Protein AF-A0AAW0G839-F1 (afdb_monomer_lite)

pLDDT: mean 70.41, std 19.35, range [29.97, 92.81]

Foldseek 3Di:
DDDDDDDDDDPPDPPPPPPPCPVLVVLLVVVVVLLQDCPRCQQWAKAKEFQPDQDQDDQPDQQQVVLVVRDDPRVSNSVSCVVVLWDKGKWKWFDWPVQWIKTASGADQPFPPPDPPDTVNVVRVVVGVPMAIEHDPPVPPPDLHTYYHYDDPDPPLDDPFSQNPDPDPDPDSSGGRTTIIMMTTAHHRPCGNDRVSPSDRPPDPPDDD

Structure (mmCIF, N/CA/C/O backbone):
data_AF-A0AAW0G839-F1
#
_entry.id   AF-A0AAW0G839-F1
#
loop_
_atom_site.group_PDB
_atom_site.id
_atom_site.type_symbol
_atom_site.label_atom_id
_atom_site.label_alt_id
_atom_site.label_comp_id
_atom_site.label_asym_id
_atom_site.label_entity_id
_atom_site.label_seq_id
_atom_site.pdbx_PDB_ins_code
_atom_site.Cartn_x
_atom_site.Cartn_y
_atom_site.Cartn_z
_atom_site.occupancy
_atom_site.B_iso_or_equiv
_atom_site.auth_seq_id
_atom_site.auth_comp_id
_atom_site.auth_asym_id
_atom_site.auth_atom_id
_atom_site.pdbx_PDB_model_num
ATOM 1 N N . MET A 1 1 ? 50.756 -5.713 18.401 1.00 35.72 1 MET A N 1
ATOM 2 C CA . MET A 1 1 ? 50.141 -5.292 19.678 1.00 35.72 1 MET A CA 1
ATOM 3 C C . MET A 1 1 ? 48.672 -5.658 19.620 1.00 35.72 1 MET A C 1
ATOM 5 O O . MET A 1 1 ? 47.965 -5.136 18.774 1.00 35.72 1 MET A O 1
ATOM 9 N N . THR A 1 2 ? 48.248 -6.609 20.441 1.00 31.50 2 THR A N 1
ATOM 10 C CA . THR A 1 2 ? 46.874 -7.121 20.521 1.00 31.50 2 THR A CA 1
ATOM 11 C C . THR A 1 2 ? 46.224 -6.558 21.780 1.00 31.50 2 THR A C 1
ATOM 13 O O . THR A 1 2 ? 46.711 -6.803 22.883 1.00 31.50 2 THR A O 1
ATOM 16 N N . TYR A 1 3 ? 45.170 -5.759 21.615 1.00 29.97 3 TYR A N 1
ATOM 17 C CA . TYR A 1 3 ? 44.375 -5.225 22.721 1.00 29.97 3 TYR A CA 1
ATOM 18 C C . TYR A 1 3 ? 43.394 -6.302 23.200 1.00 29.97 3 TYR A C 1
ATOM 20 O O . TYR A 1 3 ? 42.527 -6.728 22.441 1.00 29.97 3 TYR A O 1
ATOM 28 N N . ASN A 1 4 ? 43.525 -6.733 24.456 1.00 41.78 4 ASN A N 1
ATOM 29 C CA . ASN A 1 4 ? 42.535 -7.574 25.128 1.00 41.78 4 ASN A CA 1
ATOM 30 C C . ASN A 1 4 ? 41.522 -6.661 25.831 1.00 41.78 4 ASN A C 1
ATOM 32 O O . ASN A 1 4 ? 41.891 -5.909 26.733 1.00 41.78 4 ASN A O 1
ATOM 36 N N . LEU A 1 5 ? 40.258 -6.716 25.406 1.00 51.16 5 LEU A N 1
ATOM 37 C CA . LEU A 1 5 ? 39.155 -6.000 26.045 1.00 51.16 5 LEU A CA 1
ATOM 38 C C . LEU A 1 5 ? 38.754 -6.754 27.327 1.00 51.16 5 LEU A C 1
ATOM 40 O O . LEU A 1 5 ? 38.241 -7.870 27.258 1.00 51.16 5 LEU A O 1
ATOM 44 N N . TYR A 1 6 ? 39.000 -6.169 28.499 1.00 41.19 6 TYR A N 1
ATOM 45 C CA . TYR A 1 6 ? 38.504 -6.699 29.771 1.00 41.19 6 TYR A CA 1
ATOM 46 C C . TYR A 1 6 ? 37.103 -6.138 30.031 1.00 41.19 6 TYR A C 1
ATOM 48 O O . TYR A 1 6 ? 36.943 -4.941 30.249 1.00 41.19 6 TYR A O 1
ATOM 56 N N . TYR A 1 7 ? 36.085 -7.000 30.011 1.00 44.34 7 TYR A N 1
ATOM 57 C CA . TYR A 1 7 ? 34.755 -6.645 30.503 1.00 44.34 7 TYR A CA 1
ATOM 58 C C . TYR A 1 7 ? 34.769 -6.665 32.034 1.00 44.34 7 TYR A C 1
ATOM 60 O O . TYR A 1 7 ? 34.825 -7.730 32.653 1.00 44.34 7 TYR A O 1
ATOM 68 N N . GLU A 1 8 ? 34.703 -5.490 32.656 1.00 43.59 8 GLU A N 1
ATOM 69 C CA . GLU A 1 8 ? 34.350 -5.384 34.068 1.00 43.59 8 GLU A CA 1
ATOM 70 C C . GLU A 1 8 ? 32.913 -5.891 34.266 1.00 43.59 8 GLU A C 1
ATOM 72 O O . GLU A 1 8 ? 31.986 -5.496 33.554 1.00 43.59 8 GLU A O 1
ATOM 77 N N . ARG A 1 9 ? 32.727 -6.797 35.236 1.00 48.59 9 ARG A N 1
ATOM 78 C CA . ARG A 1 9 ? 31.406 -7.269 35.671 1.00 48.59 9 ARG A CA 1
ATOM 79 C C . ARG A 1 9 ? 30.660 -6.113 36.331 1.00 48.59 9 ARG A C 1
ATOM 81 O O . ARG A 1 9 ? 30.719 -5.934 37.545 1.00 48.59 9 ARG A O 1
ATOM 88 N N . THR A 1 10 ? 29.927 -5.356 35.530 1.00 58.34 10 THR A N 1
ATOM 89 C CA . THR A 1 10 ? 28.818 -4.549 36.029 1.00 58.34 10 THR A CA 1
ATOM 90 C C . THR A 1 10 ? 27.786 -5.484 36.677 1.00 58.34 10 THR A C 1
ATOM 92 O O . THR A 1 10 ? 27.575 -6.600 36.186 1.00 58.34 10 THR A O 1
ATOM 95 N N . PRO A 1 11 ? 27.161 -5.092 37.806 1.00 53.28 11 PRO A N 1
ATOM 96 C CA . PRO A 1 11 ? 26.041 -5.850 38.357 1.00 53.28 11 PRO A CA 1
ATOM 97 C C . PRO A 1 11 ? 24.984 -5.999 37.258 1.00 53.28 11 PRO A C 1
ATOM 99 O O . PRO A 1 11 ? 24.854 -5.078 36.446 1.00 53.28 11 PRO A O 1
ATOM 102 N N . PRO A 1 12 ? 24.252 -7.128 37.188 1.00 50.19 12 PRO A N 1
ATOM 103 C CA . PRO A 1 12 ? 23.272 -7.318 36.133 1.00 50.19 12 PRO A CA 1
ATOM 104 C C . PRO A 1 12 ? 22.331 -6.121 36.168 1.00 50.19 12 PRO A C 1
ATOM 106 O O . PRO A 1 12 ? 21.640 -5.898 37.168 1.00 50.19 12 PRO A O 1
ATOM 109 N N . LEU A 1 13 ? 22.351 -5.322 35.096 1.00 49.38 13 LEU A N 1
ATOM 110 C CA . LEU A 1 13 ? 21.310 -4.339 34.854 1.00 49.38 13 LEU A CA 1
ATOM 111 C C . LEU A 1 13 ? 20.003 -5.097 35.063 1.00 49.38 13 LEU A C 1
ATOM 113 O O . LEU A 1 13 ? 19.824 -6.181 34.498 1.00 49.38 13 LEU A O 1
ATOM 117 N N . LYS A 1 14 ? 19.137 -4.589 35.947 1.00 40.62 14 LYS A N 1
ATOM 118 C CA . LYS A 1 14 ? 17.777 -5.107 36.060 1.00 40.62 14 LYS A CA 1
ATOM 119 C C . LYS A 1 14 ? 17.217 -5.041 34.649 1.00 40.62 14 LYS A C 1
ATOM 121 O O . LYS A 1 14 ? 16.942 -3.950 34.162 1.00 40.62 14 LYS A O 1
ATOM 126 N N . TYR A 1 15 ? 17.129 -6.191 33.989 1.00 42.91 15 TYR A N 1
ATOM 127 C CA . TYR A 1 15 ? 16.422 -6.312 32.732 1.00 42.91 15 TYR A CA 1
ATOM 128 C C . TYR A 1 15 ? 14.996 -5.887 33.053 1.00 42.91 15 TYR A C 1
ATOM 130 O O . TYR A 1 15 ? 14.239 -6.641 33.668 1.00 42.91 15 TYR A O 1
ATOM 138 N N . ILE A 1 16 ? 14.657 -4.643 32.714 1.00 43.78 16 ILE A N 1
ATOM 139 C CA . ILE A 1 16 ? 13.269 -4.259 32.543 1.00 43.78 16 ILE A CA 1
ATOM 140 C C . ILE A 1 16 ? 12.804 -5.204 31.446 1.00 43.78 16 ILE A C 1
ATOM 142 O O . ILE A 1 16 ? 13.257 -5.112 30.307 1.00 43.78 16 ILE A O 1
ATOM 146 N N . ARG A 1 17 ? 12.002 -6.200 31.821 1.00 41.28 17 ARG A N 1
ATOM 147 C CA . ARG A 1 17 ? 11.262 -6.979 30.842 1.00 41.28 17 ARG A CA 1
ATOM 148 C C . ARG A 1 17 ? 10.284 -5.989 30.229 1.00 41.28 17 ARG A C 1
ATOM 150 O O . ARG A 1 17 ? 9.228 -5.759 30.808 1.00 41.28 17 ARG A O 1
ATOM 157 N N . THR A 1 18 ? 10.661 -5.347 29.128 1.00 48.22 18 THR A N 1
ATOM 158 C CA . THR A 1 18 ? 9.669 -4.744 28.247 1.00 48.22 18 THR A CA 1
ATOM 159 C C . THR A 1 18 ? 8.757 -5.886 27.842 1.00 48.22 18 THR A C 1
ATOM 161 O O . THR A 1 18 ? 9.209 -6.934 27.371 1.00 48.22 18 THR A O 1
ATOM 164 N N . ASN A 1 19 ? 7.482 -5.755 28.183 1.00 54.06 19 ASN A N 1
ATOM 165 C CA . ASN A 1 19 ? 6.508 -6.754 27.803 1.00 54.06 19 ASN A CA 1
ATOM 166 C C . ASN A 1 19 ? 6.480 -6.735 26.272 1.00 54.06 19 ASN A C 1
ATOM 168 O O . ASN A 1 19 ? 6.256 -5.680 25.691 1.00 54.06 19 ASN A O 1
ATOM 172 N N . VAL A 1 20 ? 6.778 -7.853 25.610 1.00 56.22 20 VAL A N 1
ATOM 173 C CA . VAL A 1 20 ? 6.900 -7.900 24.137 1.00 56.22 20 VAL A CA 1
ATOM 174 C C . VAL A 1 20 ? 5.593 -7.457 23.454 1.00 56.22 20 VAL A C 1
ATOM 176 O O . VAL A 1 20 ? 5.623 -6.984 22.325 1.00 56.22 20 VAL A O 1
ATOM 179 N N . ASN A 1 21 ? 4.471 -7.508 24.181 1.00 65.56 21 ASN A N 1
ATOM 180 C CA . ASN A 1 21 ? 3.161 -7.032 23.735 1.00 65.56 21 ASN A CA 1
ATOM 181 C C . ASN A 1 21 ? 2.978 -5.507 23.829 1.00 65.56 21 ASN A C 1
ATOM 183 O O . ASN A 1 21 ? 2.090 -4.966 23.188 1.00 65.56 21 ASN A O 1
ATOM 187 N N . GLU A 1 22 ? 3.781 -4.788 24.612 1.00 81.50 22 GLU A N 1
ATOM 188 C CA . GLU A 1 22 ? 3.586 -3.350 24.830 1.00 81.50 22 GLU A CA 1
ATOM 189 C C . GLU A 1 22 ? 3.735 -2.516 23.539 1.00 81.50 22 GLU A C 1
ATOM 191 O O . GLU A 1 22 ? 2.855 -1.697 23.279 1.00 81.50 22 GLU A O 1
ATOM 196 N N . PRO A 1 23 ? 4.746 -2.741 22.673 1.00 84.50 23 PRO A N 1
ATOM 197 C CA . PRO A 1 23 ? 4.834 -2.039 21.391 1.00 84.50 23 PRO A CA 1
ATOM 198 C C . PRO A 1 23 ? 3.673 -2.356 20.441 1.00 84.50 23 PRO A C 1
ATOM 200 O O . PRO A 1 23 ? 3.243 -1.479 19.697 1.00 84.50 23 PRO A O 1
ATOM 203 N N . TYR A 1 24 ? 3.170 -3.595 20.471 1.00 89.81 24 TYR A N 1
ATOM 204 C CA . TYR A 1 24 ? 2.016 -4.020 19.676 1.00 89.81 24 TYR A CA 1
ATOM 205 C C . TYR A 1 24 ? 0.753 -3.267 20.100 1.00 89.81 24 TYR A C 1
ATOM 207 O O . TYR A 1 24 ? 0.134 -2.602 19.275 1.00 89.81 24 TYR A O 1
ATOM 215 N N . GLU A 1 25 ? 0.417 -3.306 21.392 1.00 90.00 25 GLU A N 1
ATOM 216 C CA . GLU A 1 25 ? -0.788 -2.657 21.920 1.00 90.00 25 GLU A CA 1
ATOM 217 C C . GLU A 1 25 ? -0.740 -1.139 21.722 1.00 90.00 25 GLU A C 1
ATOM 219 O O . GLU A 1 25 ? -1.744 -0.520 21.379 1.00 90.00 25 GLU A O 1
ATOM 224 N N . GLN A 1 26 ? 0.440 -0.527 21.882 1.00 89.06 26 GLN A N 1
ATOM 225 C CA . GLN A 1 26 ? 0.623 0.901 21.628 1.00 89.06 26 GLN A CA 1
ATOM 226 C C . GLN A 1 26 ? 0.414 1.254 20.153 1.00 89.06 26 GLN A C 1
ATOM 228 O O . GLN A 1 26 ? -0.305 2.206 19.858 1.00 89.06 26 GLN A O 1
ATOM 233 N N . LEU A 1 27 ? 1.014 0.500 19.224 1.00 89.62 27 LEU A N 1
ATOM 234 C CA . LEU A 1 27 ? 0.848 0.755 17.793 1.00 89.62 27 LEU A CA 1
ATOM 235 C C . LEU A 1 27 ? -0.604 0.546 17.357 1.00 89.62 27 LEU A C 1
ATOM 237 O O . LEU A 1 27 ? -1.142 1.373 16.622 1.00 89.62 27 LEU A O 1
ATOM 241 N N . LYS A 1 28 ? -1.245 -0.518 17.849 1.00 92.19 28 LYS A N 1
ATOM 242 C CA . LYS A 1 28 ? -2.654 -0.808 17.587 1.00 92.19 28 LYS A CA 1
ATOM 243 C C . LYS A 1 28 ? -3.559 0.313 18.076 1.00 92.19 28 LYS A C 1
ATOM 245 O O . LYS A 1 28 ? -4.329 0.838 17.281 1.00 92.19 28 LYS A O 1
ATOM 250 N N . ALA A 1 29 ? -3.405 0.741 19.328 1.00 90.75 29 ALA A N 1
ATOM 251 C CA . ALA A 1 29 ? -4.200 1.830 19.889 1.00 90.75 29 ALA A CA 1
ATOM 252 C C . ALA A 1 29 ? -4.032 3.139 19.099 1.00 90.75 29 ALA A C 1
ATOM 254 O O . ALA A 1 29 ? -5.014 3.823 18.821 1.00 90.75 29 ALA A O 1
ATOM 255 N N . VAL A 1 30 ? -2.801 3.469 18.689 1.00 90.88 30 VAL A N 1
ATOM 256 C CA . VAL A 1 30 ? -2.529 4.664 17.875 1.00 90.88 30 VAL A CA 1
ATOM 257 C C . VAL A 1 30 ? -3.179 4.560 16.495 1.00 90.88 30 VAL A C 1
ATOM 259 O O . VAL A 1 30 ? -3.760 5.538 16.028 1.00 90.88 30 VAL A O 1
ATOM 262 N N . LEU A 1 31 ? -3.105 3.400 15.835 1.00 89.75 31 LEU A N 1
ATOM 263 C CA . LEU A 1 31 ? -3.748 3.197 14.535 1.00 89.75 31 LEU A CA 1
ATOM 264 C C . LEU A 1 31 ? -5.276 3.237 14.646 1.00 89.75 31 LEU A C 1
ATOM 266 O O . LEU A 1 31 ? -5.914 3.894 13.830 1.00 89.75 31 LEU A O 1
ATOM 270 N N . GLU A 1 32 ? -5.867 2.624 15.671 1.00 91.56 32 GLU A N 1
ATOM 271 C CA . GLU A 1 32 ? -7.310 2.696 15.937 1.00 91.56 32 GLU A CA 1
ATOM 272 C C . GLU A 1 32 ? -7.776 4.142 16.166 1.00 91.56 32 GLU A C 1
ATOM 274 O O . GLU A 1 32 ? -8.739 4.591 15.538 1.00 91.56 32 GLU A O 1
ATOM 279 N N . GLU A 1 33 ? -7.068 4.904 17.007 1.00 90.81 33 GLU A N 1
ATOM 280 C CA . GLU A 1 33 ? -7.362 6.320 17.255 1.00 90.81 33 GLU A CA 1
ATOM 281 C C . GLU A 1 33 ? -7.244 7.145 15.967 1.00 90.81 33 GLU A C 1
ATOM 283 O O . GLU A 1 33 ? -8.123 7.951 15.645 1.00 90.81 33 GLU A O 1
ATOM 288 N N . MET A 1 34 ? -6.187 6.902 15.191 1.00 88.69 34 MET A N 1
ATOM 289 C CA . MET A 1 34 ? -5.943 7.571 13.920 1.00 88.69 34 MET A CA 1
ATOM 290 C C . MET A 1 34 ? -7.069 7.301 12.909 1.00 88.69 34 MET A C 1
ATOM 292 O O . MET A 1 34 ? -7.555 8.230 12.264 1.00 88.69 34 MET A O 1
ATOM 296 N N . LEU A 1 35 ? -7.513 6.050 12.778 1.00 87.69 35 LEU A N 1
ATOM 297 C CA . LEU A 1 35 ? -8.572 5.653 11.843 1.00 87.69 35 LEU A CA 1
ATOM 298 C C . LEU A 1 35 ? -9.939 6.212 12.248 1.00 87.69 35 LEU A C 1
ATOM 300 O O . LEU A 1 35 ? -10.729 6.595 11.378 1.00 87.69 35 LEU A O 1
ATOM 304 N N . ALA A 1 36 ? -10.207 6.304 13.553 1.00 88.56 36 ALA A N 1
ATOM 305 C CA . ALA A 1 36 ? -11.431 6.890 14.089 1.00 88.56 36 ALA A CA 1
ATOM 306 C C . ALA A 1 36 ? -11.488 8.419 13.915 1.00 88.56 36 ALA A C 1
ATOM 308 O O . ALA A 1 36 ? -12.581 8.998 13.879 1.00 88.56 36 ALA A O 1
ATOM 309 N N . HIS A 1 37 ? -10.336 9.084 13.785 1.00 88.88 37 HIS A N 1
ATOM 310 C CA . HIS A 1 37 ? -10.260 10.538 13.722 1.00 88.88 37 HIS A CA 1
ATOM 311 C C . HIS A 1 37 ? -10.826 11.091 12.391 1.00 88.88 37 HIS A C 1
ATOM 313 O O . HIS A 1 37 ? -10.291 10.800 11.318 1.00 88.88 37 HIS A O 1
ATOM 319 N N . PRO A 1 38 ? -11.857 11.961 12.419 1.00 87.44 38 PRO A N 1
ATOM 320 C CA . PRO A 1 38 ? -12.578 12.395 11.214 1.00 87.44 38 PRO A CA 1
ATOM 321 C C . PRO A 1 38 ? -11.762 13.287 10.274 1.00 87.44 38 PRO A C 1
ATOM 323 O O . PRO A 1 38 ? -12.086 13.412 9.101 1.00 87.44 38 PRO A O 1
ATOM 326 N N . GLN A 1 39 ? -10.696 13.920 10.769 1.00 86.06 39 GLN A N 1
ATOM 327 C CA . GLN A 1 39 ? -9.832 14.780 9.946 1.00 86.06 39 GLN A CA 1
ATOM 328 C C . GLN A 1 39 ? -8.686 14.022 9.263 1.00 86.06 39 GLN A C 1
ATOM 330 O O . GLN A 1 39 ? -7.957 14.608 8.461 1.00 86.06 39 GLN A O 1
ATOM 335 N N . ILE A 1 40 ? -8.478 12.748 9.603 1.00 82.75 40 ILE A N 1
ATOM 336 C CA . ILE A 1 40 ? -7.408 11.946 9.013 1.00 82.75 40 ILE A CA 1
ATOM 337 C C . ILE A 1 40 ? -7.990 11.218 7.812 1.00 82.75 40 ILE A C 1
ATOM 339 O O . ILE A 1 40 ? -8.883 10.398 7.981 1.00 82.75 40 ILE A O 1
ATOM 343 N N . LEU A 1 41 ? -7.495 11.540 6.612 1.00 84.19 41 LEU A N 1
ATOM 344 C CA . LEU A 1 41 ? -7.974 10.966 5.347 1.00 84.19 41 LEU A CA 1
ATOM 345 C C . LEU A 1 41 ? -9.516 10.926 5.283 1.00 84.19 41 LEU A C 1
ATOM 347 O O . LEU A 1 41 ? -10.084 9.838 5.231 1.00 84.19 41 LEU A O 1
ATOM 351 N N . PRO A 1 42 ? -10.216 12.074 5.382 1.00 85.88 42 PRO A N 1
ATOM 352 C CA . PRO A 1 42 ? -11.683 12.096 5.441 1.00 85.88 42 PRO A CA 1
ATOM 353 C C . PRO A 1 42 ? -12.324 11.364 4.254 1.00 85.88 42 PRO A C 1
ATOM 355 O O . PRO A 1 42 ? -13.264 10.599 4.448 1.00 85.88 42 PRO A O 1
ATOM 358 N N . ASP A 1 43 ? -11.733 11.515 3.069 1.00 86.75 43 ASP A N 1
ATOM 359 C CA . ASP A 1 43 ? -12.174 10.893 1.816 1.00 86.75 43 ASP A CA 1
ATOM 360 C C . ASP A 1 43 ? -11.434 9.575 1.508 1.00 86.75 43 ASP A C 1
ATOM 362 O O . ASP A 1 43 ? -11.555 9.020 0.421 1.00 86.75 43 ASP A O 1
ATOM 366 N N . GLY A 1 44 ? -10.651 9.070 2.466 1.00 87.12 44 GLY A N 1
ATOM 367 C CA . GLY A 1 44 ? -9.740 7.947 2.272 1.00 87.12 44 GLY A CA 1
ATOM 368 C C . GLY A 1 44 ? -8.405 8.363 1.649 1.00 87.12 44 GLY A C 1
ATOM 369 O O . GLY A 1 44 ? -8.086 9.551 1.537 1.00 87.12 44 GLY A O 1
ATOM 370 N N . GLY A 1 45 ? -7.572 7.380 1.324 1.00 88.69 45 GLY A N 1
ATOM 371 C CA . GLY A 1 45 ? -6.293 7.565 0.646 1.00 88.69 45 GLY A CA 1
ATOM 372 C C . GLY A 1 45 ? -5.213 6.609 1.140 1.00 88.69 45 GLY A C 1
ATOM 373 O O . GLY A 1 45 ? -5.496 5.544 1.686 1.00 88.69 45 GLY A O 1
ATOM 374 N N . TYR A 1 46 ? -3.961 7.026 0.956 1.00 89.62 46 TYR A N 1
ATOM 375 C CA . TYR A 1 46 ? -2.791 6.183 1.178 1.00 89.62 46 TYR A CA 1
ATOM 376 C C . TYR A 1 46 ? -1.908 6.732 2.302 1.00 89.62 46 TYR A C 1
ATOM 378 O O . TYR A 1 46 ? -1.543 7.917 2.311 1.00 89.62 46 TYR A O 1
ATOM 386 N N . LEU A 1 47 ? -1.521 5.865 3.240 1.00 88.94 47 LEU A N 1
ATOM 387 C CA . LEU A 1 47 ? -0.451 6.137 4.202 1.00 88.94 47 LEU A CA 1
ATOM 388 C C . LEU A 1 47 ? 0.804 5.367 3.816 1.00 88.94 47 LEU A C 1
ATOM 390 O O . LEU A 1 47 ? 0.768 4.152 3.644 1.00 88.94 47 LEU A O 1
ATOM 394 N N . GLY A 1 48 ? 1.919 6.083 3.730 1.00 88.25 48 GLY A N 1
ATOM 395 C CA . GLY A 1 48 ? 3.209 5.507 3.376 1.00 88.25 48 GLY A CA 1
ATOM 396 C C . GLY A 1 48 ? 4.131 5.347 4.582 1.00 88.25 48 GLY A C 1
ATOM 397 O O . GLY A 1 48 ? 4.288 6.266 5.398 1.00 88.25 48 GLY A O 1
ATOM 398 N N . PHE A 1 49 ? 4.804 4.201 4.653 1.00 87.38 49 PHE A N 1
ATOM 399 C CA . PHE A 1 49 ? 5.846 3.896 5.627 1.00 87.38 49 PHE A CA 1
ATOM 400 C C . PHE A 1 49 ? 7.085 3.375 4.899 1.00 87.38 49 PHE A C 1
ATOM 402 O O . PHE A 1 49 ? 7.059 2.312 4.287 1.00 87.38 49 PHE A O 1
ATOM 409 N N . GLY A 1 50 ? 8.192 4.116 4.965 1.00 84.00 50 GLY A N 1
ATOM 410 C CA . GLY A 1 50 ? 9.480 3.584 4.519 1.00 84.00 50 GLY A CA 1
ATOM 411 C C . GLY A 1 50 ? 9.929 2.451 5.443 1.00 84.00 50 GLY A C 1
ATOM 412 O O . GLY A 1 50 ? 9.801 2.577 6.665 1.00 84.00 50 GLY A O 1
ATOM 413 N N . LEU A 1 51 ? 10.458 1.368 4.871 1.00 82.75 51 LEU A N 1
ATOM 414 C CA . LEU A 1 51 ? 10.974 0.251 5.661 1.00 82.75 51 LEU A CA 1
ATOM 415 C C . LEU A 1 51 ? 12.170 0.698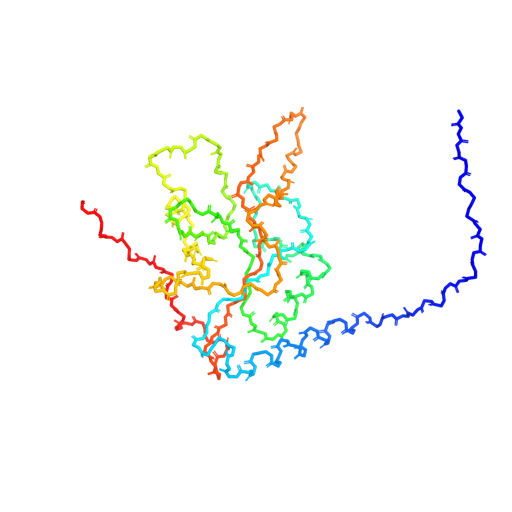 6.514 1.00 82.75 51 LEU A C 1
ATOM 417 O O . LEU A 1 51 ? 13.089 1.363 6.033 1.00 82.75 51 LEU A O 1
ATOM 421 N N . GLN A 1 52 ? 12.168 0.337 7.798 1.00 78.44 52 GLN A N 1
ATOM 422 C CA . GLN A 1 52 ? 13.226 0.720 8.743 1.00 78.44 52 GLN A CA 1
ATOM 423 C C . GLN A 1 52 ? 14.401 -0.259 8.757 1.00 78.44 52 GLN A C 1
ATOM 425 O O . GLN A 1 52 ? 15.448 0.020 9.353 1.00 78.44 52 GLN A O 1
ATOM 430 N N . ARG A 1 53 ? 14.233 -1.429 8.143 1.00 72.44 53 ARG A N 1
ATOM 431 C CA . ARG A 1 53 ? 15.281 -2.434 7.973 1.00 72.44 53 ARG A CA 1
ATOM 432 C C . ARG A 1 53 ? 15.696 -2.528 6.511 1.00 72.44 53 ARG A C 1
ATOM 434 O O . ARG A 1 53 ? 14.922 -2.251 5.605 1.00 72.44 53 ARG A O 1
ATOM 441 N N . GLN A 1 54 ? 16.940 -2.949 6.306 1.00 71.56 54 GLN A N 1
ATOM 442 C CA . GLN A 1 54 ? 17.423 -3.342 4.990 1.00 71.56 54 GLN A CA 1
ATOM 443 C C . GLN A 1 54 ? 17.050 -4.800 4.746 1.00 71.56 54 GLN A C 1
ATOM 445 O O . GLN A 1 54 ? 17.302 -5.661 5.597 1.00 71.56 54 GLN A O 1
ATOM 450 N N . TYR A 1 55 ? 16.473 -5.053 3.581 1.00 75.94 55 TYR A N 1
ATOM 451 C CA . TYR A 1 55 ? 16.145 -6.383 3.103 1.00 75.94 55 TYR A CA 1
ATOM 452 C C . TYR A 1 55 ? 17.042 -6.691 1.908 1.00 75.94 55 TYR A C 1
ATOM 454 O O . TYR A 1 55 ? 17.375 -5.802 1.128 1.00 75.94 55 TYR A O 1
ATOM 462 N N . GLY A 1 56 ? 17.507 -7.937 1.817 1.00 69.25 56 GLY A N 1
ATOM 463 C CA . GLY A 1 56 ? 18.237 -8.388 0.640 1.00 69.25 56 GLY A CA 1
ATOM 464 C C . GLY A 1 56 ? 17.229 -8.583 -0.478 1.00 69.25 56 GLY A C 1
ATOM 465 O O . GLY A 1 56 ? 16.423 -9.504 -0.389 1.00 69.25 56 GLY A O 1
ATOM 466 N N . LEU A 1 57 ? 17.250 -7.693 -1.462 1.00 73.44 57 LEU A N 1
ATOM 467 C CA . LEU A 1 57 ? 16.409 -7.782 -2.650 1.00 73.44 57 LEU A CA 1
ATOM 468 C C . LEU A 1 57 ? 17.263 -8.188 -3.853 1.00 73.44 57 LEU A C 1
ATOM 470 O O . LEU A 1 57 ? 18.490 -8.152 -3.783 1.00 73.44 57 LEU A O 1
ATOM 474 N N . SER A 1 58 ? 16.596 -8.569 -4.931 1.00 70.12 58 SER A N 1
ATOM 475 C CA . SER A 1 58 ? 17.095 -8.831 -6.283 1.00 70.12 58 SER A CA 1
ATOM 476 C C . SER A 1 58 ? 15.958 -8.550 -7.267 1.00 70.12 58 SER A C 1
ATOM 478 O O . SER A 1 58 ? 14.816 -8.440 -6.830 1.00 70.12 58 SER A O 1
ATOM 480 N N . GLU A 1 59 ? 16.228 -8.485 -8.570 1.00 67.00 59 GLU A N 1
ATOM 481 C CA . GLU A 1 59 ? 15.173 -8.344 -9.599 1.00 67.00 59 GLU A CA 1
ATOM 482 C C . GLU A 1 59 ? 14.116 -9.444 -9.484 1.00 67.00 59 GLU A C 1
ATOM 484 O O . GLU A 1 59 ? 12.922 -9.176 -9.485 1.00 67.00 59 GLU A O 1
ATOM 489 N N . ASP A 1 60 ? 14.564 -10.679 -9.247 1.00 71.38 60 ASP A N 1
ATOM 490 C CA . ASP A 1 60 ? 13.681 -11.832 -9.049 1.00 71.38 60 ASP A CA 1
ATOM 491 C C . ASP A 1 60 ? 12.935 -11.825 -7.700 1.00 71.38 60 ASP A C 1
ATOM 493 O O . ASP A 1 60 ? 12.208 -12.772 -7.383 1.00 71.38 60 ASP A O 1
ATOM 497 N N . THR A 1 61 ? 13.152 -10.819 -6.845 1.00 74.06 61 THR A N 1
ATOM 498 C CA . THR A 1 61 ? 12.471 -10.762 -5.551 1.00 74.06 61 THR A CA 1
ATOM 499 C C . THR A 1 61 ? 11.027 -10.333 -5.745 1.00 74.06 61 THR A C 1
ATOM 501 O O . THR A 1 61 ? 10.716 -9.168 -5.971 1.00 74.06 61 THR A O 1
ATOM 504 N N . ASP A 1 62 ? 10.132 -11.289 -5.543 1.00 80.06 62 ASP A N 1
ATOM 505 C CA . ASP A 1 62 ? 8.708 -11.032 -5.416 1.00 80.06 62 ASP A CA 1
ATOM 506 C C . ASP A 1 62 ? 8.422 -10.266 -4.109 1.00 80.06 62 ASP A C 1
ATOM 508 O O . ASP A 1 62 ? 8.567 -10.808 -3.004 1.00 80.06 62 ASP A O 1
ATOM 512 N N . LEU A 1 63 ? 8.004 -9.000 -4.219 1.00 81.75 63 LEU A N 1
ATOM 513 C CA . LEU A 1 63 ? 7.682 -8.149 -3.067 1.00 81.75 63 LEU A CA 1
ATOM 514 C C . LEU A 1 63 ? 6.540 -8.714 -2.215 1.00 81.75 63 LEU A C 1
ATOM 516 O O . LEU A 1 63 ? 6.515 -8.477 -1.004 1.00 81.75 63 LEU A O 1
ATOM 520 N N . SER A 1 64 ? 5.642 -9.518 -2.788 1.00 77.25 64 SER A N 1
ATOM 521 C CA . SER A 1 64 ? 4.592 -10.188 -2.018 1.00 77.25 64 SER A CA 1
ATOM 522 C C . SER A 1 64 ? 5.178 -11.202 -1.024 1.00 77.25 64 SER A C 1
ATOM 524 O O . SER A 1 64 ? 4.690 -11.347 0.099 1.00 77.25 64 SER A O 1
ATOM 526 N N . THR A 1 65 ? 6.302 -11.838 -1.370 1.00 78.38 65 THR A N 1
ATOM 527 C CA . THR A 1 65 ? 7.021 -12.757 -0.474 1.00 78.38 65 THR A CA 1
ATOM 528 C C . THR A 1 65 ? 7.836 -12.022 0.587 1.00 78.38 65 THR A C 1
ATOM 530 O O . THR A 1 65 ? 8.092 -12.572 1.664 1.00 78.38 65 THR A O 1
ATOM 533 N N . LEU A 1 66 ? 8.204 -10.756 0.343 1.00 80.81 66 LEU A N 1
ATOM 534 C CA . LEU A 1 66 ? 8.923 -9.934 1.317 1.00 80.81 66 LEU A CA 1
ATOM 535 C C . LEU A 1 66 ? 8.097 -9.709 2.586 1.00 80.81 66 LEU A C 1
ATOM 537 O O . LEU A 1 66 ? 8.670 -9.649 3.674 1.00 80.81 66 LEU A O 1
ATOM 541 N N . VAL A 1 67 ? 6.766 -9.683 2.468 1.00 81.50 67 VAL A N 1
ATOM 542 C CA . VAL A 1 67 ? 5.824 -9.618 3.597 1.00 81.50 67 VAL A CA 1
ATOM 543 C C . VAL A 1 67 ? 6.146 -10.676 4.657 1.00 81.50 67 VAL A C 1
ATOM 545 O O . VAL A 1 67 ? 6.185 -10.374 5.849 1.00 81.50 67 VAL A O 1
ATOM 548 N N . GLN A 1 68 ? 6.461 -11.904 4.234 1.00 80.50 68 GLN A N 1
ATOM 549 C CA . GLN A 1 68 ? 6.775 -13.022 5.135 1.00 80.50 68 GLN A CA 1
ATOM 550 C C . GLN A 1 68 ? 8.147 -12.881 5.813 1.00 80.50 68 GLN A C 1
ATOM 552 O O . GLN A 1 68 ? 8.437 -13.562 6.795 1.00 80.50 68 GLN A O 1
ATOM 557 N N . ASN A 1 69 ? 8.995 -11.997 5.288 1.00 84.44 69 ASN A N 1
ATOM 558 C CA . ASN A 1 69 ? 10.373 -11.794 5.714 1.00 84.44 69 ASN A CA 1
ATOM 559 C C . ASN A 1 69 ? 10.598 -10.462 6.439 1.00 84.44 69 ASN A C 1
ATOM 561 O O . ASN A 1 69 ? 11.737 -10.192 6.841 1.00 84.44 69 ASN A O 1
ATOM 565 N N . LEU A 1 70 ? 9.551 -9.646 6.625 1.00 86.50 70 LEU A N 1
ATOM 566 C CA . LEU A 1 70 ? 9.623 -8.403 7.390 1.00 86.50 70 LEU A CA 1
ATOM 567 C C . LEU A 1 70 ? 10.117 -8.678 8.815 1.00 86.50 70 LEU A C 1
ATOM 569 O O . LEU A 1 70 ? 9.852 -9.725 9.411 1.00 86.50 70 LEU A O 1
ATOM 573 N N . LYS A 1 71 ? 10.865 -7.731 9.389 1.00 83.75 71 LYS A N 1
ATOM 574 C CA . LYS A 1 71 ? 11.467 -7.878 10.723 1.00 83.75 71 LYS A CA 1
ATOM 575 C C . LYS A 1 71 ? 11.266 -6.635 11.576 1.00 83.75 71 LYS A C 1
ATOM 577 O O . LYS A 1 71 ? 11.297 -5.507 11.097 1.00 83.75 71 LYS A O 1
ATOM 582 N N . GLY A 1 72 ? 11.174 -6.843 12.888 1.00 86.38 72 GLY A N 1
ATOM 583 C CA . GLY A 1 72 ? 11.128 -5.752 13.861 1.00 86.38 72 GLY A CA 1
ATOM 584 C C . GLY A 1 72 ? 9.877 -4.885 13.707 1.00 86.38 72 GLY A C 1
ATOM 585 O O . GLY A 1 72 ? 8.770 -5.411 13.714 1.00 86.38 72 GLY A O 1
ATOM 586 N N . SER A 1 73 ? 10.061 -3.568 13.596 1.00 84.38 73 SER A N 1
ATOM 587 C CA . SER A 1 73 ? 8.975 -2.587 13.469 1.00 84.38 73 SER A CA 1
ATOM 588 C C . SER A 1 73 ? 8.176 -2.736 12.177 1.00 84.38 73 SER A C 1
ATOM 590 O O . SER A 1 73 ? 6.964 -2.557 12.214 1.00 84.38 73 SER A O 1
ATOM 592 N N . ASP A 1 74 ? 8.820 -3.119 11.072 1.00 87.06 74 ASP A N 1
ATOM 593 C CA . ASP A 1 74 ? 8.134 -3.325 9.790 1.00 87.06 74 ASP A CA 1
ATOM 594 C C . ASP A 1 74 ? 7.155 -4.511 9.880 1.00 87.06 74 ASP A C 1
ATOM 596 O O . ASP A 1 74 ? 6.000 -4.406 9.477 1.00 87.06 74 ASP A O 1
ATOM 600 N N . ALA A 1 75 ? 7.595 -5.620 10.493 1.00 90.00 75 ALA A N 1
ATOM 601 C CA . ALA A 1 75 ? 6.739 -6.782 10.749 1.00 90.00 75 ALA A CA 1
ATOM 602 C C . ALA A 1 75 ? 5.608 -6.449 11.722 1.00 90.00 75 ALA A C 1
ATOM 604 O O . ALA A 1 75 ? 4.470 -6.848 11.506 1.00 90.00 75 ALA A O 1
ATOM 605 N N . LEU A 1 76 ? 5.920 -5.697 12.782 1.00 90.81 76 LEU A N 1
ATOM 606 C CA . LEU A 1 76 ? 4.932 -5.285 13.771 1.00 90.81 76 LEU A CA 1
ATOM 607 C C . LEU A 1 76 ? 3.823 -4.435 13.139 1.00 90.81 76 LEU A C 1
ATOM 609 O O . LEU A 1 76 ? 2.653 -4.652 13.439 1.00 90.81 76 LEU A O 1
ATOM 613 N N . LEU A 1 77 ? 4.184 -3.499 12.255 1.00 90.12 77 LEU A N 1
ATOM 614 C CA . LEU A 1 77 ? 3.220 -2.687 11.519 1.00 90.12 77 LEU A CA 1
ATOM 615 C C . LEU A 1 77 ? 2.322 -3.555 10.637 1.00 90.12 77 LEU A C 1
ATOM 617 O O . LEU A 1 77 ? 1.105 -3.406 10.703 1.00 90.12 77 LEU A O 1
ATOM 621 N N . MET A 1 78 ? 2.908 -4.486 9.879 1.00 90.38 78 MET A N 1
ATOM 622 C CA . MET A 1 78 ? 2.156 -5.432 9.052 1.00 90.38 78 MET A CA 1
ATOM 623 C C . MET A 1 78 ? 1.161 -6.247 9.891 1.00 90.38 78 MET A C 1
ATOM 625 O O . MET A 1 78 ? -0.017 -6.299 9.557 1.00 90.38 78 MET A O 1
ATOM 629 N N . THR A 1 79 ? 1.610 -6.829 11.010 1.00 91.94 79 THR A N 1
ATOM 630 C CA . THR A 1 79 ? 0.757 -7.629 11.904 1.00 91.94 79 THR A CA 1
ATOM 631 C C . THR A 1 79 ? -0.403 -6.817 12.472 1.00 91.94 79 THR A C 1
ATOM 633 O O . THR A 1 79 ? -1.532 -7.287 12.477 1.00 91.94 79 THR A O 1
ATOM 636 N N . VAL A 1 80 ? -0.155 -5.586 12.928 1.00 92.81 80 VAL A N 1
ATOM 637 C CA . VAL A 1 80 ? -1.231 -4.743 13.468 1.00 92.81 80 VAL A CA 1
ATOM 638 C C . VAL A 1 80 ? -2.238 -4.355 12.381 1.00 92.81 80 VAL A C 1
ATOM 640 O O . VAL A 1 80 ? -3.433 -4.318 12.659 1.00 92.81 80 VAL A O 1
ATOM 643 N N . CYS A 1 81 ? -1.788 -4.077 11.154 1.00 92.00 81 CYS A N 1
ATOM 644 C CA . CYS A 1 81 ? -2.699 -3.773 10.046 1.00 92.00 81 CYS A CA 1
ATOM 645 C C . CYS A 1 81 ? -3.580 -4.978 9.690 1.00 92.00 81 CYS A C 1
ATOM 647 O O . CYS A 1 81 ? -4.787 -4.808 9.525 1.00 92.00 81 CYS A O 1
ATOM 649 N N . ASP A 1 82 ? -2.997 -6.181 9.656 1.00 91.94 82 ASP A N 1
ATOM 650 C CA . ASP A 1 82 ? -3.717 -7.443 9.438 1.00 91.94 82 ASP A CA 1
ATOM 651 C C . ASP A 1 82 ? -4.779 -7.681 10.528 1.00 91.94 82 ASP A C 1
ATOM 653 O O . ASP A 1 82 ? -5.954 -7.905 10.231 1.00 91.94 82 ASP A O 1
ATOM 657 N N . ASP A 1 83 ? -4.416 -7.485 11.801 1.00 92.75 83 ASP A N 1
ATOM 658 C CA . ASP A 1 83 ? -5.335 -7.619 12.941 1.00 92.75 83 ASP A CA 1
ATOM 659 C C . ASP A 1 83 ? -6.491 -6.605 12.929 1.00 92.75 83 ASP A C 1
ATOM 661 O O . ASP A 1 83 ? -7.554 -6.862 13.500 1.00 92.75 83 ASP A O 1
ATOM 665 N N . LEU A 1 84 ? -6.290 -5.441 12.308 1.00 90.94 84 LEU A N 1
ATOM 666 C CA . LEU A 1 84 ? -7.322 -4.419 12.111 1.00 90.94 84 LEU A CA 1
ATOM 667 C C . LEU A 1 84 ? -8.091 -4.603 10.790 1.00 90.94 84 LEU A C 1
ATOM 669 O O . LEU A 1 84 ? -9.007 -3.827 10.500 1.00 90.94 84 LEU A O 1
ATOM 673 N N . SER A 1 85 ? -7.742 -5.629 10.005 1.00 90.31 85 SER A N 1
ATOM 674 C CA . SER A 1 85 ? -8.286 -5.897 8.670 1.00 90.31 85 SER A CA 1
ATOM 675 C C . SER A 1 85 ? -8.191 -4.674 7.753 1.00 90.31 85 SER A C 1
ATOM 677 O O . SER A 1 85 ? -9.148 -4.319 7.066 1.00 90.31 85 SER A O 1
ATOM 679 N N . ILE A 1 86 ? -7.046 -3.991 7.799 1.00 90.25 86 ILE A N 1
ATOM 680 C CA . ILE A 1 86 ? -6.727 -2.852 6.937 1.00 90.25 86 ILE A CA 1
ATOM 681 C C . ILE A 1 86 ? -5.854 -3.354 5.796 1.00 90.25 86 ILE A C 1
ATOM 683 O O . ILE A 1 86 ? -4.893 -4.089 6.023 1.00 90.25 86 ILE A O 1
ATOM 687 N N . ASP A 1 87 ? -6.165 -2.914 4.582 1.00 90.88 87 ASP A N 1
ATOM 688 C CA . ASP A 1 87 ? -5.374 -3.250 3.409 1.00 90.88 87 ASP A CA 1
ATOM 689 C C . ASP A 1 87 ? -3.974 -2.627 3.498 1.00 90.88 87 ASP A C 1
ATOM 691 O O . ASP A 1 87 ? -3.807 -1.415 3.679 1.00 90.88 87 ASP A O 1
ATOM 695 N N . VAL A 1 88 ? -2.955 -3.475 3.392 1.00 90.62 88 VAL A N 1
ATOM 696 C CA . VAL A 1 88 ? -1.552 -3.074 3.399 1.00 90.62 88 VAL A CA 1
ATOM 697 C C . VAL A 1 88 ? -0.793 -3.866 2.344 1.00 90.62 88 VAL A C 1
ATOM 699 O O . VAL A 1 88 ? -0.916 -5.085 2.241 1.00 90.62 88 VAL A O 1
ATOM 702 N N . SER A 1 89 ? 0.027 -3.168 1.564 1.00 90.50 89 SER A N 1
ATOM 703 C CA . SER A 1 89 ? 0.867 -3.777 0.536 1.00 90.50 89 SER A CA 1
ATOM 704 C C . SER A 1 89 ? 2.307 -3.293 0.630 1.00 90.50 89 SER A C 1
ATOM 706 O O . SER A 1 89 ? 2.586 -2.159 1.027 1.00 90.50 89 SER A O 1
ATOM 708 N N . VAL A 1 90 ? 3.237 -4.172 0.266 1.00 89.88 90 VAL A N 1
ATOM 709 C CA . VAL A 1 90 ? 4.644 -3.820 0.065 1.00 89.88 90 VAL A CA 1
ATOM 710 C C . VAL A 1 90 ? 4.802 -3.363 -1.380 1.00 89.88 90 VAL A C 1
ATOM 712 O O . VAL A 1 90 ? 4.386 -4.071 -2.293 1.00 89.88 90 VAL A O 1
ATOM 715 N N . ARG A 1 91 ? 5.381 -2.181 -1.589 1.00 89.69 91 ARG A N 1
ATOM 716 C CA . ARG A 1 91 ? 5.544 -1.557 -2.909 1.00 89.69 91 ARG A CA 1
ATOM 717 C C . ARG A 1 91 ? 6.951 -1.009 -3.087 1.00 89.69 91 ARG A C 1
ATOM 719 O O . ARG A 1 91 ? 7.577 -0.587 -2.111 1.00 89.69 91 ARG A O 1
ATOM 726 N N . MET A 1 92 ? 7.414 -0.947 -4.328 1.00 87.12 92 MET A N 1
ATOM 727 C CA . MET A 1 92 ? 8.628 -0.231 -4.711 1.00 87.12 92 MET A CA 1
ATOM 728 C C . MET A 1 92 ? 8.258 1.164 -5.217 1.00 87.12 92 MET A C 1
ATOM 730 O O . MET A 1 92 ? 7.478 1.300 -6.152 1.00 87.12 92 MET A O 1
ATOM 734 N N . LEU A 1 93 ? 8.788 2.203 -4.576 1.00 85.25 93 LEU A N 1
ATOM 735 C CA . LEU A 1 93 ? 8.612 3.592 -4.986 1.00 85.25 93 LEU A CA 1
ATOM 736 C C . LEU A 1 93 ? 9.759 4.011 -5.910 1.00 85.25 93 LEU A C 1
ATOM 738 O O . LEU A 1 93 ? 10.919 4.009 -5.488 1.00 85.25 93 LEU A O 1
ATOM 742 N N . TYR A 1 94 ? 9.409 4.418 -7.123 1.00 81.62 94 TYR A N 1
ATOM 743 C CA . TYR A 1 94 ? 10.299 4.962 -8.143 1.00 81.62 94 TYR A CA 1
ATOM 744 C C . TYR A 1 94 ? 10.074 6.466 -8.282 1.00 81.62 94 TYR A C 1
ATOM 746 O O . TYR A 1 94 ? 8.933 6.907 -8.419 1.00 81.62 94 TYR A O 1
ATOM 754 N N . SER A 1 95 ? 11.148 7.250 -8.207 1.00 76.31 95 SER A N 1
ATOM 755 C CA . SER A 1 95 ? 11.064 8.711 -8.108 1.00 76.31 95 SER A CA 1
ATOM 756 C C . SER A 1 95 ? 11.166 9.402 -9.455 1.00 76.31 95 SER A C 1
ATOM 758 O O . SER A 1 95 ? 12.292 9.687 -9.839 1.00 76.31 95 SER A O 1
ATOM 760 N N . GLY A 1 96 ? 10.034 9.682 -10.111 1.00 67.00 96 GLY A N 1
ATOM 761 C CA . GLY A 1 96 ? 9.945 10.192 -11.486 1.00 67.00 96 GLY A CA 1
ATOM 762 C C . GLY A 1 96 ? 10.654 11.523 -11.731 1.00 67.00 96 GLY A C 1
ATOM 763 O O . GLY A 1 96 ? 10.578 12.441 -10.913 1.00 67.00 96 GLY A O 1
ATOM 764 N N . ASP A 1 97 ? 11.261 11.670 -12.911 1.00 63.31 97 ASP A N 1
ATOM 765 C CA . ASP A 1 97 ? 11.824 12.953 -13.362 1.00 63.31 97 ASP A CA 1
ATOM 766 C C . ASP A 1 97 ? 10.740 13.929 -13.873 1.00 63.31 97 ASP A C 1
ATOM 768 O O . ASP A 1 97 ? 10.934 15.146 -13.850 1.00 63.31 97 ASP A O 1
ATOM 772 N N . ASP A 1 98 ? 9.560 13.414 -14.240 1.00 62.31 98 ASP A N 1
ATOM 773 C CA . ASP A 1 98 ? 8.447 14.169 -14.843 1.00 62.31 98 ASP A CA 1
ATOM 774 C C . ASP A 1 98 ? 7.418 14.702 -13.826 1.00 62.31 98 ASP A C 1
ATOM 776 O O . ASP A 1 98 ? 6.296 15.073 -14.174 1.00 62.31 98 ASP A O 1
ATOM 780 N N . GLY A 1 99 ? 7.800 14.773 -12.548 1.00 66.44 99 GLY A N 1
ATOM 781 C CA . GLY A 1 99 ? 7.000 15.414 -11.497 1.00 66.44 99 GLY A CA 1
ATOM 782 C C . GLY A 1 99 ? 5.984 14.515 -10.786 1.00 66.44 99 GLY A C 1
ATOM 783 O O . GLY A 1 99 ? 5.195 15.021 -9.988 1.00 66.44 99 GLY A O 1
ATOM 784 N N . TYR A 1 100 ? 6.015 13.204 -11.020 1.00 74.81 100 TYR A N 1
ATOM 785 C CA . TYR A 1 100 ? 5.224 12.213 -10.288 1.00 74.81 100 TYR A CA 1
ATOM 786 C C . TYR A 1 100 ? 6.054 10.963 -10.000 1.00 74.81 100 TYR A C 1
ATOM 788 O O . TYR A 1 100 ? 6.901 10.584 -10.797 1.00 74.81 100 TYR A O 1
ATOM 796 N N . ASP A 1 101 ? 5.789 10.296 -8.880 1.00 83.62 101 ASP A N 1
ATOM 797 C CA . ASP A 1 101 ? 6.443 9.032 -8.539 1.00 83.62 101 ASP A CA 1
ATOM 798 C C . ASP A 1 101 ? 5.551 7.850 -8.947 1.00 83.62 101 ASP A C 1
ATOM 800 O O . ASP A 1 101 ? 4.348 8.008 -9.165 1.00 83.62 101 ASP A O 1
ATOM 804 N N . VAL A 1 102 ? 6.113 6.644 -9.021 1.00 85.81 102 VAL A N 1
ATOM 805 C CA . VAL A 1 102 ? 5.357 5.414 -9.307 1.00 85.81 102 VAL A CA 1
ATOM 806 C C . VAL A 1 102 ? 5.535 4.411 -8.180 1.00 85.81 102 VAL A C 1
ATOM 808 O O . VAL A 1 102 ? 6.655 4.124 -7.760 1.00 85.81 102 VAL A O 1
ATOM 811 N N . LEU A 1 103 ? 4.422 3.859 -7.696 1.00 88.75 103 LEU A N 1
ATOM 812 C CA . LEU A 1 103 ? 4.420 2.709 -6.796 1.00 88.75 103 LEU A CA 1
ATOM 813 C C . LEU A 1 103 ? 4.219 1.429 -7.599 1.00 88.75 103 LEU A C 1
ATOM 815 O O . LEU A 1 103 ? 3.106 1.173 -8.043 1.00 88.75 103 LEU A O 1
ATOM 819 N N . ALA A 1 104 ? 5.255 0.606 -7.717 1.00 88.06 104 ALA A N 1
ATOM 820 C CA . ALA A 1 104 ? 5.208 -0.697 -8.370 1.00 88.06 104 ALA A CA 1
ATOM 821 C C . ALA A 1 104 ? 4.966 -1.837 -7.368 1.00 88.06 104 ALA A C 1
ATOM 823 O O . ALA A 1 104 ? 5.372 -1.764 -6.201 1.00 88.06 104 ALA A O 1
ATOM 824 N N . HIS A 1 105 ? 4.317 -2.901 -7.830 1.00 87.50 105 HIS A N 1
ATOM 825 C CA . HIS A 1 105 ? 4.225 -4.190 -7.149 1.00 87.50 105 HIS A CA 1
ATOM 826 C C . HIS A 1 105 ? 5.471 -5.053 -7.401 1.00 87.50 105 HIS A C 1
ATOM 828 O O . HIS A 1 105 ? 5.807 -5.903 -6.579 1.00 87.50 105 HIS A O 1
ATOM 834 N N . GLN A 1 106 ? 6.178 -4.831 -8.511 1.00 83.62 106 GLN A N 1
ATOM 835 C CA . GLN A 1 106 ? 7.395 -5.568 -8.860 1.00 83.62 106 GLN A CA 1
ATOM 836 C C . GLN A 1 106 ? 8.651 -4.693 -8.827 1.00 83.62 106 GLN A C 1
ATOM 838 O O . GLN A 1 106 ? 8.586 -3.461 -8.831 1.00 83.62 106 GLN A O 1
ATOM 843 N N . ILE A 1 107 ? 9.809 -5.353 -8.766 1.00 81.94 107 ILE A N 1
ATOM 844 C CA . ILE A 1 107 ? 11.112 -4.702 -8.865 1.00 81.94 107 ILE A CA 1
ATOM 845 C C . ILE A 1 107 ? 11.523 -4.681 -10.335 1.00 81.94 107 ILE A C 1
ATOM 847 O O . ILE A 1 107 ? 11.686 -5.718 -10.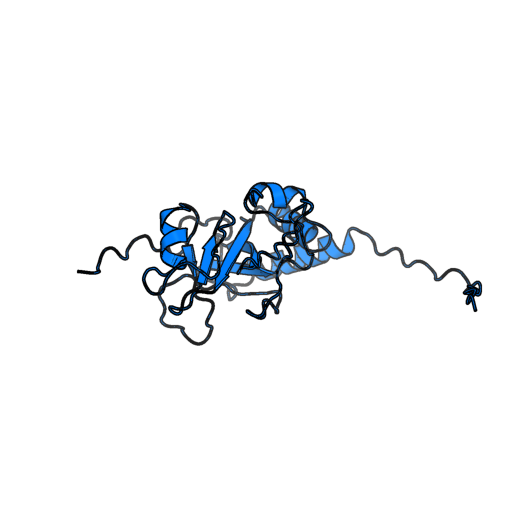966 1.00 81.94 107 ILE A O 1
ATOM 851 N N . TYR A 1 108 ? 11.715 -3.477 -10.852 1.00 78.12 108 TYR A N 1
ATOM 852 C CA . TYR A 1 108 ? 12.265 -3.197 -12.167 1.00 78.12 108 TYR A CA 1
ATOM 853 C C . TYR A 1 108 ? 13.702 -2.696 -12.038 1.00 78.12 108 TYR A C 1
ATOM 855 O O . TYR A 1 108 ? 13.968 -1.781 -11.247 1.00 78.12 108 TYR A O 1
ATOM 863 N N . ASP A 1 109 ? 14.605 -3.279 -12.831 1.00 73.44 109 ASP A N 1
ATOM 864 C CA . ASP A 1 109 ? 15.913 -2.686 -13.090 1.00 73.44 109 ASP A CA 1
ATOM 865 C C . ASP A 1 109 ? 15.750 -1.554 -14.102 1.00 73.44 109 ASP A C 1
ATOM 867 O O . ASP A 1 109 ? 15.409 -1.750 -15.269 1.00 73.44 109 ASP A O 1
ATOM 871 N N . ILE A 1 110 ? 15.951 -0.345 -13.601 1.00 68.00 110 ILE A N 1
ATOM 872 C CA . ILE A 1 110 ? 15.886 0.891 -14.366 1.00 68.00 110 ILE A CA 1
ATOM 873 C C . ILE A 1 110 ? 17.317 1.402 -14.388 1.00 68.00 110 ILE A C 1
ATOM 875 O O . ILE A 1 110 ? 17.682 2.338 -13.673 1.00 68.00 110 ILE A O 1
ATOM 879 N N . GLY A 1 111 ? 18.171 0.668 -15.099 1.00 58.06 111 GLY A N 1
ATOM 880 C CA . GLY A 1 111 ? 19.584 0.986 -15.209 1.00 58.06 111 GLY A CA 1
ATOM 881 C C . GLY A 1 111 ? 19.815 2.407 -15.735 1.00 58.06 111 GLY A C 1
ATOM 882 O O . GLY A 1 111 ? 18.943 3.044 -16.324 1.00 58.06 111 GLY A O 1
ATOM 883 N N . HIS A 1 112 ? 21.046 2.897 -15.588 1.00 52.09 112 HIS A N 1
ATOM 884 C CA . HIS A 1 112 ? 21.469 4.215 -16.081 1.00 52.09 112 HIS A CA 1
ATOM 885 C C . HIS A 1 112 ? 21.320 4.426 -17.603 1.00 52.09 112 HIS A C 1
ATOM 887 O O . HIS A 1 112 ? 21.521 5.545 -18.073 1.00 52.09 112 HIS A O 1
ATOM 893 N N . GLU A 1 113 ? 21.035 3.375 -18.379 1.00 48.22 113 GLU A N 1
ATOM 894 C CA . GLU A 1 113 ? 21.038 3.413 -19.847 1.00 48.22 113 GLU A CA 1
ATOM 895 C C . GLU A 1 113 ? 19.648 3.508 -20.495 1.00 48.22 113 GLU A C 1
ATOM 897 O O . GLU A 1 113 ? 19.569 3.643 -21.718 1.00 48.22 113 GLU A O 1
ATOM 902 N N . THR A 1 114 ? 18.545 3.535 -19.737 1.00 44.91 114 THR A N 1
ATOM 903 C CA . THR A 1 114 ? 17.219 3.754 -20.339 1.00 44.91 114 THR A CA 1
ATOM 904 C C . THR A 1 114 ? 16.856 5.237 -20.443 1.00 44.91 114 THR A C 1
ATOM 906 O O . THR A 1 114 ? 16.100 5.783 -19.652 1.00 44.91 114 THR A O 1
ATOM 909 N N . VAL A 1 115 ? 17.455 5.822 -21.480 1.00 46.22 115 VAL A N 1
ATOM 910 C CA . VAL A 1 115 ? 16.879 6.676 -22.529 1.00 46.22 115 VAL A CA 1
ATOM 911 C C . VAL A 1 115 ? 16.224 8.020 -22.174 1.00 46.22 115 VAL A C 1
ATOM 913 O O . VAL A 1 115 ? 15.138 8.095 -21.615 1.00 46.22 115 VAL A O 1
ATOM 916 N N . GLU A 1 116 ? 16.794 9.068 -22.777 1.00 49.03 116 GLU A N 1
ATOM 917 C CA . GLU A 1 116 ? 16.195 10.375 -23.113 1.00 49.03 116 GLU A CA 1
ATOM 918 C C . GLU A 1 116 ? 14.849 10.302 -23.895 1.00 49.03 116 GLU A C 1
ATOM 920 O O . GLU A 1 116 ? 14.332 11.336 -24.311 1.00 49.03 116 GLU A O 1
ATOM 925 N N . GLU 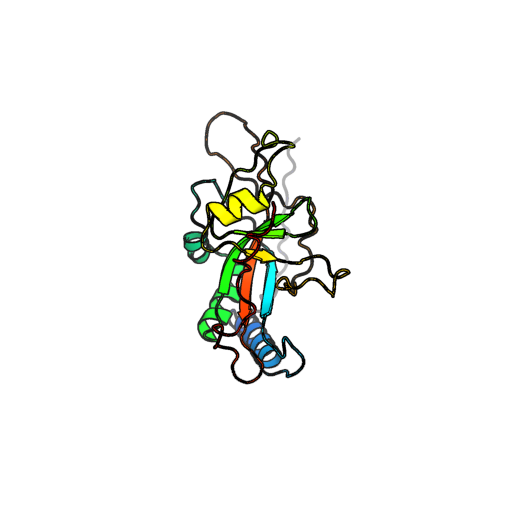A 1 117 ? 14.279 9.111 -24.127 1.00 46.59 117 GLU A N 1
ATOM 926 C CA . GLU A 1 117 ? 13.134 8.868 -25.024 1.00 46.59 117 GLU A CA 1
ATOM 927 C C . GLU A 1 117 ? 11.930 8.179 -24.348 1.00 46.59 117 GLU A C 1
ATOM 929 O O . GLU A 1 117 ? 10.860 8.169 -24.951 1.00 46.59 117 GLU A O 1
ATOM 934 N N . TYR A 1 118 ? 12.050 7.636 -23.124 1.00 54.62 118 TYR A N 1
ATOM 935 C CA . TYR A 1 118 ? 10.911 7.032 -22.409 1.00 54.62 118 TYR A CA 1
ATOM 936 C C . TYR A 1 118 ? 11.018 7.219 -20.886 1.00 54.62 118 TYR A C 1
ATOM 938 O O . TYR A 1 118 ? 11.934 6.663 -20.276 1.00 54.62 118 TYR A O 1
ATOM 946 N N . PRO A 1 119 ? 10.073 7.928 -20.242 1.00 69.44 119 PRO A N 1
ATOM 947 C CA . PRO A 1 119 ? 9.990 7.964 -18.788 1.00 69.44 119 PRO A CA 1
ATOM 948 C C . PRO A 1 119 ? 9.797 6.546 -18.243 1.00 69.44 119 PRO A C 1
ATOM 950 O O . PRO A 1 119 ? 8.832 5.863 -18.589 1.00 69.44 119 PRO A O 1
ATOM 953 N N . TYR A 1 120 ? 10.686 6.075 -17.365 1.00 75.25 120 TYR A N 1
ATOM 954 C CA . TYR A 1 120 ? 10.554 4.740 -16.758 1.00 75.25 120 TYR A CA 1
ATOM 955 C C . TYR A 1 120 ? 9.243 4.573 -15.987 1.00 75.25 120 TYR A C 1
ATOM 957 O O . TYR A 1 120 ? 8.748 3.459 -15.843 1.00 75.25 120 TYR A O 1
ATOM 965 N N . ALA A 1 121 ? 8.657 5.675 -15.520 1.00 77.88 121 ALA A N 1
ATOM 966 C CA . ALA A 1 121 ? 7.347 5.679 -14.903 1.00 77.88 121 ALA A CA 1
ATOM 967 C C . ALA A 1 121 ? 6.281 5.072 -15.835 1.00 77.88 121 ALA A C 1
ATOM 969 O O . ALA A 1 121 ? 5.528 4.198 -15.411 1.00 77.88 121 ALA A O 1
ATOM 970 N N . ASP A 1 122 ? 6.279 5.446 -17.117 1.00 80.06 122 ASP A N 1
ATOM 971 C CA . ASP A 1 122 ? 5.347 4.907 -18.113 1.00 80.06 122 ASP A CA 1
ATOM 972 C C . ASP A 1 122 ? 5.637 3.444 -18.437 1.00 80.06 122 ASP A C 1
ATOM 974 O O . ASP A 1 122 ? 4.713 2.644 -18.591 1.00 80.06 122 ASP A O 1
ATOM 978 N N . TYR A 1 123 ? 6.917 3.073 -18.497 1.00 81.81 123 TYR A N 1
ATOM 979 C CA . TYR A 1 123 ? 7.318 1.682 -18.688 1.00 81.81 123 TYR A CA 1
ATOM 980 C C . TYR A 1 123 ? 6.794 0.784 -17.559 1.00 81.81 123 TYR A C 1
ATOM 982 O O . TYR A 1 123 ? 6.216 -0.268 -17.831 1.00 81.81 123 TYR A O 1
ATOM 990 N N . ILE A 1 124 ? 6.941 1.204 -16.300 1.00 84.81 124 ILE A N 1
ATOM 991 C CA . ILE A 1 124 ? 6.447 0.448 -15.142 1.00 84.81 124 ILE A CA 1
ATOM 992 C C . ILE A 1 124 ? 4.926 0.318 -15.203 1.00 84.81 124 ILE A C 1
ATOM 994 O O . ILE A 1 124 ? 4.419 -0.789 -15.070 1.00 84.81 124 ILE A O 1
ATOM 998 N N . ILE A 1 125 ? 4.197 1.410 -15.452 1.00 85.44 125 ILE A N 1
ATOM 999 C CA . ILE A 1 125 ? 2.726 1.395 -15.526 1.00 85.44 125 ILE A CA 1
ATOM 1000 C C . ILE A 1 125 ? 2.223 0.434 -16.614 1.00 85.44 125 ILE A C 1
ATOM 1002 O O . ILE A 1 125 ? 1.238 -0.270 -16.414 1.00 85.44 125 ILE A O 1
ATOM 1006 N N . GLN A 1 126 ? 2.915 0.350 -17.753 1.00 84.19 126 GLN A N 1
ATOM 1007 C CA . GLN A 1 126 ? 2.536 -0.560 -18.840 1.00 84.19 126 GLN A CA 1
ATOM 1008 C C . GLN A 1 126 ? 2.809 -2.039 -18.534 1.00 84.19 126 GLN A C 1
ATOM 1010 O O . GLN A 1 126 ? 2.136 -2.906 -19.092 1.00 84.19 126 GLN A O 1
ATOM 1015 N N . ASN A 1 127 ? 3.800 -2.338 -17.690 1.00 85.12 127 ASN A N 1
ATOM 1016 C CA . ASN A 1 127 ? 4.244 -3.710 -17.416 1.00 85.12 127 ASN A CA 1
ATOM 1017 C C . ASN A 1 127 ? 3.777 -4.244 -16.053 1.00 85.12 127 ASN A C 1
ATOM 1019 O O . ASN A 1 127 ? 3.764 -5.455 -15.840 1.00 85.12 127 ASN A O 1
ATOM 1023 N N . ASP A 1 128 ? 3.344 -3.367 -15.150 1.00 86.06 128 ASP A N 1
ATOM 1024 C CA . ASP A 1 128 ? 2.816 -3.696 -13.833 1.00 86.06 128 ASP A CA 1
ATOM 1025 C C . ASP A 1 128 ? 1.369 -3.210 -13.714 1.00 86.06 128 ASP A C 1
ATOM 1027 O O . ASP A 1 128 ? 1.103 -2.044 -13.432 1.00 86.06 128 ASP A O 1
ATOM 1031 N N . SER A 1 129 ? 0.414 -4.130 -13.876 1.00 85.00 129 SER A N 1
ATOM 1032 C CA . SER A 1 129 ? -1.022 -3.827 -13.776 1.00 85.00 129 SER A CA 1
ATOM 1033 C C . SER A 1 129 ? -1.466 -3.333 -12.394 1.00 85.00 129 SER A C 1
ATOM 1035 O O . SER A 1 129 ? -2.602 -2.890 -12.224 1.00 85.00 129 SER A O 1
ATOM 1037 N N . GLU A 1 130 ? -0.620 -3.471 -11.372 1.00 85.75 130 GLU A N 1
ATOM 1038 C CA . GLU A 1 130 ? -0.881 -2.954 -10.033 1.00 85.75 130 GLU A CA 1
ATOM 1039 C C . GLU A 1 130 ? -0.134 -1.657 -9.723 1.00 85.75 130 GLU A C 1
ATOM 1041 O O . GLU A 1 130 ? -0.370 -1.065 -8.655 1.00 85.75 130 GLU A O 1
ATOM 1046 N N . ALA A 1 131 ? 0.736 -1.210 -10.630 1.00 87.69 131 ALA A N 1
ATOM 1047 C CA . ALA A 1 131 ? 1.430 0.048 -10.485 1.00 87.69 131 ALA A CA 1
ATOM 1048 C C . ALA A 1 131 ? 0.493 1.233 -10.702 1.00 87.69 131 ALA A C 1
ATOM 1050 O O . ALA A 1 131 ? -0.482 1.170 -11.448 1.00 87.69 131 ALA A O 1
ATOM 1051 N N . PHE A 1 132 ? 0.785 2.333 -10.015 1.00 87.19 132 PHE A N 1
ATOM 1052 C CA . PHE A 1 132 ? 0.064 3.583 -10.212 1.00 87.19 132 PHE A CA 1
ATOM 1053 C C . PHE A 1 132 ? 0.947 4.786 -9.902 1.00 87.19 132 PHE A C 1
ATOM 1055 O O . PHE A 1 132 ? 1.867 4.721 -9.077 1.00 87.19 132 PHE A O 1
ATOM 1062 N N . ARG A 1 133 ? 0.647 5.890 -10.587 1.00 86.50 133 ARG A N 1
ATOM 1063 C CA . ARG A 1 133 ? 1.299 7.180 -10.381 1.00 86.50 133 ARG A CA 1
ATOM 1064 C C . ARG A 1 133 ? 0.808 7.799 -9.077 1.00 86.50 133 ARG A C 1
ATOM 1066 O O . ARG A 1 133 ? -0.372 7.717 -8.737 1.00 86.50 133 ARG A O 1
ATOM 1073 N N . VAL A 1 134 ? 1.717 8.421 -8.343 1.00 84.00 134 VAL A N 1
ATOM 1074 C CA . VAL A 1 134 ? 1.432 9.073 -7.069 1.00 84.00 134 VAL A CA 1
ATOM 1075 C C . VAL A 1 134 ? 2.117 10.418 -6.991 1.00 84.00 134 VAL A C 1
ATOM 1077 O O . VAL A 1 134 ? 3.260 10.597 -7.412 1.00 84.00 134 VAL A O 1
ATOM 1080 N N . ASN A 1 135 ? 1.424 11.366 -6.373 1.00 78.94 135 ASN A N 1
ATOM 1081 C CA . ASN A 1 135 ? 2.018 12.648 -6.063 1.00 78.94 135 ASN A CA 1
ATOM 1082 C C . ASN A 1 135 ? 2.675 12.594 -4.678 1.00 78.94 135 ASN A C 1
ATOM 1084 O O . ASN A 1 135 ? 2.012 12.422 -3.645 1.00 78.94 135 ASN A O 1
ATOM 1088 N N . THR A 1 136 ? 3.995 12.759 -4.656 1.00 71.06 136 THR A N 1
ATOM 1089 C CA . THR A 1 136 ? 4.789 12.885 -3.430 1.00 71.06 136 THR A CA 1
ATOM 1090 C C . THR A 1 136 ? 5.232 14.327 -3.156 1.00 71.06 136 THR A C 1
ATOM 1092 O O . THR A 1 136 ? 5.653 14.627 -2.028 1.00 71.06 136 THR A O 1
ATOM 1095 N N . ASP A 1 137 ? 5.067 15.255 -4.111 1.00 69.31 137 ASP A N 1
ATOM 1096 C CA . ASP A 1 137 ? 5.343 16.677 -3.913 1.00 69.31 137 ASP A CA 1
ATOM 1097 C C . ASP A 1 137 ? 4.180 17.368 -3.190 1.00 69.31 137 ASP A C 1
ATOM 1099 O O . ASP A 1 137 ? 3.150 17.743 -3.745 1.00 69.31 137 ASP A O 1
ATOM 1103 N N . LYS A 1 138 ? 4.403 17.644 -1.904 1.00 60.50 138 LYS A N 1
ATOM 1104 C CA . LYS A 1 138 ? 3.457 18.355 -1.028 1.00 60.50 138 LYS A CA 1
ATOM 1105 C C . LYS A 1 138 ? 3.114 19.780 -1.489 1.00 60.50 138 LYS A C 1
ATOM 1107 O O . LYS A 1 138 ? 2.242 20.411 -0.881 1.00 60.50 138 LYS A O 1
ATOM 1112 N N . ARG A 1 139 ? 3.845 20.337 -2.460 1.00 60.34 139 ARG A N 1
ATOM 1113 C CA . ARG A 1 139 ? 3.625 21.684 -3.005 1.00 60.34 139 ARG A CA 1
ATOM 1114 C C . ARG A 1 139 ? 2.608 21.688 -4.138 1.00 60.34 139 ARG A C 1
ATOM 1116 O O . ARG A 1 139 ? 1.978 22.727 -4.328 1.00 60.34 139 ARG A O 1
ATOM 1123 N N . ASP A 1 140 ? 2.418 20.564 -4.821 1.00 66.25 140 ASP A N 1
ATOM 1124 C CA . ASP A 1 140 ? 1.399 20.428 -5.853 1.00 66.25 140 ASP A CA 1
ATOM 1125 C C . ASP A 1 140 ? 0.108 19.881 -5.238 1.00 66.25 140 ASP A C 1
ATOM 1127 O O . ASP A 1 140 ? -0.052 18.685 -5.014 1.00 66.25 140 ASP A O 1
ATOM 1131 N N . LYS A 1 141 ? -0.800 20.795 -4.890 1.00 60.16 141 LYS A N 1
ATOM 1132 C CA . LYS A 1 141 ? -2.100 20.460 -4.290 1.00 60.16 141 LYS A CA 1
ATOM 1133 C C . LYS A 1 141 ? -3.218 20.304 -5.317 1.00 60.16 141 LYS A C 1
ATOM 1135 O O . LYS A 1 141 ? -4.306 19.891 -4.926 1.00 60.16 141 LYS A O 1
ATOM 1140 N N . ASP A 1 142 ? -2.956 20.671 -6.569 1.00 59.12 142 ASP A N 1
ATOM 1141 C CA . ASP A 1 142 ? -3.951 20.680 -7.643 1.00 59.12 142 ASP A CA 1
ATOM 1142 C C . ASP A 1 142 ? -3.816 19.449 -8.554 1.00 59.12 142 ASP A C 1
ATOM 1144 O O . ASP A 1 142 ? -4.690 19.203 -9.389 1.00 59.12 142 ASP A O 1
ATOM 1148 N N . SER A 1 143 ? -2.760 18.647 -8.371 1.00 67.44 143 SER A N 1
ATOM 1149 C CA . SER A 1 143 ? -2.636 17.333 -8.996 1.00 67.44 143 SER A CA 1
ATOM 1150 C C . SER A 1 143 ? -3.832 16.440 -8.653 1.00 67.44 143 SER A C 1
ATOM 1152 O O . SER A 1 143 ? -4.220 16.295 -7.492 1.00 67.44 143 SER A O 1
ATOM 1154 N N . LYS A 1 144 ? -4.406 15.818 -9.686 1.00 72.62 144 LYS A N 1
ATOM 1155 C CA . LYS A 1 144 ? -5.492 14.834 -9.558 1.00 72.62 144 LYS A CA 1
ATOM 1156 C C . LYS A 1 144 ? -5.006 13.480 -9.037 1.00 72.62 144 LYS A C 1
ATOM 1158 O O . LYS A 1 144 ? -5.831 12.654 -8.659 1.00 72.62 144 LYS A O 1
ATOM 1163 N N . MET A 1 145 ? -3.691 13.273 -9.006 1.00 74.25 145 MET A N 1
ATOM 1164 C CA . MET A 1 145 ? -3.093 12.008 -8.613 1.00 74.25 145 MET A CA 1
ATOM 1165 C C . MET A 1 145 ? -3.302 11.718 -7.125 1.00 74.25 145 MET A C 1
ATOM 1167 O O . MET A 1 145 ? -3.326 12.639 -6.296 1.00 74.25 145 MET A O 1
ATOM 1171 N N . PRO A 1 146 ? -3.355 10.434 -6.738 1.00 79.94 146 PRO A N 1
ATOM 1172 C CA . PRO A 1 146 ? -3.394 10.062 -5.339 1.00 79.94 146 PRO A CA 1
ATOM 1173 C C . PRO A 1 146 ? -2.183 10.591 -4.562 1.00 79.94 146 PRO A C 1
ATOM 1175 O O . PRO A 1 146 ? -1.027 10.371 -4.931 1.00 79.94 146 PRO A O 1
ATOM 1178 N N . MET A 1 147 ? -2.449 11.261 -3.439 1.00 81.06 147 MET A N 1
ATOM 1179 C CA . MET A 1 147 ? -1.410 11.760 -2.539 1.00 81.06 147 MET A CA 1
ATOM 1180 C C . MET A 1 147 ? -1.113 10.740 -1.435 1.00 81.06 147 MET A C 1
ATOM 1182 O O . MET A 1 147 ? -2.007 10.349 -0.678 1.00 81.06 147 MET A O 1
ATOM 1186 N N . ILE A 1 148 ? 0.164 10.388 -1.267 1.00 82.75 148 ILE A N 1
ATOM 1187 C CA . ILE A 1 148 ? 0.614 9.551 -0.146 1.00 82.75 148 ILE A CA 1
ATOM 1188 C C . ILE A 1 148 ? 0.970 10.432 1.052 1.00 82.75 148 ILE A C 1
ATOM 1190 O O . ILE A 1 148 ? 1.838 11.309 0.988 1.00 82.75 148 ILE A O 1
ATOM 1194 N N . ARG A 1 149 ? 0.355 10.160 2.207 1.00 84.88 149 ARG A N 1
ATOM 1195 C CA . ARG A 1 149 ? 0.775 10.759 3.480 1.00 84.88 149 ARG A CA 1
ATOM 1196 C C . ARG A 1 149 ? 1.807 9.872 4.166 1.00 84.88 149 ARG A C 1
ATOM 1198 O O . ARG A 1 149 ? 1.481 8.870 4.790 1.00 84.88 149 ARG A O 1
ATOM 1205 N N . TRP A 1 150 ? 3.065 10.283 4.083 1.00 82.00 150 TRP A N 1
ATOM 1206 C CA . TRP A 1 150 ? 4.173 9.602 4.751 1.00 82.00 150 TRP A CA 1
ATOM 1207 C C . TRP A 1 150 ? 4.184 9.867 6.263 1.00 82.00 150 TRP A C 1
ATOM 1209 O O . TRP A 1 150 ? 4.287 11.022 6.685 1.00 82.00 150 TRP A O 1
ATOM 1219 N N . VAL A 1 151 ? 4.098 8.803 7.069 1.00 76.94 151 VAL A N 1
ATOM 1220 C CA . VAL A 1 151 ? 4.071 8.870 8.547 1.00 76.94 151 VAL A CA 1
ATOM 1221 C C . VAL A 1 151 ? 5.479 8.777 9.133 1.00 76.94 151 VAL A C 1
ATOM 1223 O O . VAL A 1 151 ? 5.870 9.591 9.970 1.00 76.94 151 VAL A O 1
ATOM 1226 N N . VAL A 1 152 ? 6.280 7.817 8.666 1.00 64.75 152 VAL A N 1
ATOM 1227 C CA . VAL A 1 152 ? 7.688 7.696 9.061 1.00 64.75 152 VAL A CA 1
ATOM 1228 C C . VAL A 1 152 ? 8.537 8.503 8.084 1.00 64.75 152 VAL A C 1
ATOM 1230 O O . VAL A 1 152 ? 8.826 8.092 6.961 1.00 64.75 152 VAL A O 1
ATOM 1233 N N . GLY A 1 153 ? 8.907 9.702 8.533 1.00 47.16 153 GLY A N 1
ATOM 1234 C CA . GLY A 1 153 ? 9.722 10.656 7.795 1.00 47.16 153 GLY A CA 1
ATOM 1235 C C . GLY A 1 153 ? 11.197 10.275 7.789 1.00 47.16 153 GLY A C 1
ATOM 1236 O O . GLY A 1 153 ? 11.929 10.598 8.720 1.00 47.16 153 GLY A O 1
ATOM 1237 N N . ASN A 1 154 ? 11.621 9.595 6.731 1.00 40.19 154 ASN A N 1
ATOM 1238 C CA . ASN A 1 154 ? 12.797 9.928 5.922 1.00 40.19 154 ASN A CA 1
ATOM 1239 C C . ASN A 1 154 ? 12.968 8.837 4.854 1.00 40.19 154 ASN A C 1
ATOM 1241 O O . ASN A 1 154 ? 14.033 8.237 4.741 1.00 40.19 154 ASN A O 1
ATOM 1245 N N . ILE A 1 155 ? 11.978 8.674 3.971 1.00 45.00 155 ILE A N 1
ATOM 1246 C CA . ILE A 1 155 ? 12.376 8.570 2.566 1.00 45.00 155 ILE A CA 1
ATOM 1247 C C . ILE A 1 155 ? 12.830 9.986 2.211 1.00 45.00 155 ILE A C 1
ATOM 1249 O O . ILE A 1 155 ? 12.095 10.791 1.649 1.00 45.00 155 ILE A O 1
ATOM 1253 N N . LYS A 1 156 ? 14.035 10.366 2.660 1.00 41.09 156 LYS A N 1
ATOM 1254 C CA . LYS A 1 156 ? 14.775 11.328 1.860 1.00 41.09 156 LYS A CA 1
ATOM 1255 C C . LYS A 1 156 ? 14.892 10.593 0.539 1.00 41.09 156 LYS A C 1
ATOM 1257 O O . LYS A 1 156 ? 15.474 9.511 0.535 1.00 41.09 156 LYS A O 1
ATOM 1262 N N . LEU A 1 157 ? 14.260 11.135 -0.495 1.00 42.94 157 LEU A N 1
ATOM 1263 C CA . LEU A 1 157 ? 14.405 10.773 -1.907 1.00 42.94 157 LEU A CA 1
ATOM 1264 C C . LEU A 1 157 ? 15.882 10.937 -2.308 1.00 42.94 157 LEU A C 1
ATOM 1266 O O . LEU A 1 157 ? 16.285 11.853 -3.009 1.00 42.94 157 LEU A O 1
ATOM 1270 N N . GLY A 1 158 ? 16.731 10.153 -1.665 1.00 32.03 158 GLY A N 1
ATOM 1271 C CA . GLY A 1 158 ? 18.126 10.428 -1.403 1.00 32.03 158 GLY A CA 1
ATOM 1272 C C . GLY A 1 158 ? 18.740 9.163 -0.834 1.00 32.03 158 GLY A C 1
ATOM 1273 O O . GLY A 1 158 ? 19.095 9.091 0.341 1.00 32.03 158 GLY A O 1
ATOM 1274 N N . TYR A 1 159 ? 18.836 8.172 -1.716 1.00 35.97 159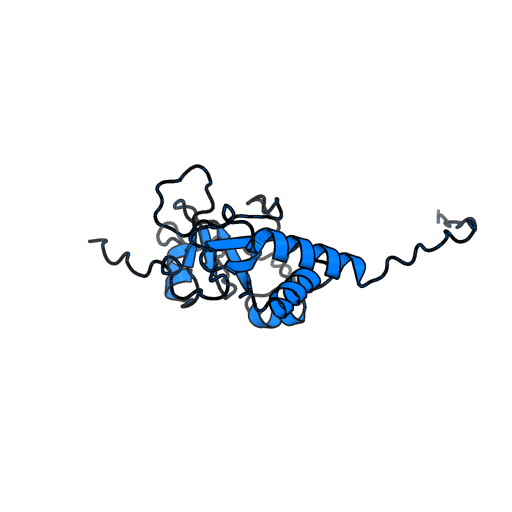 TYR A N 1
ATOM 1275 C CA . TYR A 1 159 ? 19.830 7.108 -1.671 1.00 35.97 159 TYR A CA 1
ATOM 1276 C C . TYR A 1 159 ? 19.855 6.253 -0.400 1.00 35.97 159 TYR A C 1
ATOM 1278 O O . TYR A 1 159 ? 20.924 5.836 0.046 1.00 35.97 159 TYR A O 1
ATOM 1286 N N . VAL A 1 160 ? 18.696 5.871 0.146 1.00 34.97 160 VAL A N 1
ATOM 1287 C CA . VAL A 1 160 ? 18.633 4.535 0.761 1.00 34.97 160 V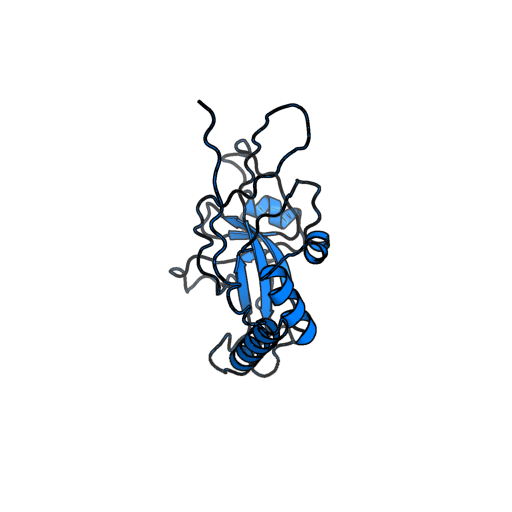AL A CA 1
ATOM 1288 C C . VAL A 1 160 ? 18.556 3.529 -0.383 1.00 34.97 160 VAL A C 1
ATOM 1290 O O . VAL A 1 160 ? 17.485 3.040 -0.729 1.00 34.97 160 VAL A O 1
ATOM 1293 N N . SER A 1 161 ? 19.715 3.289 -1.001 1.00 41.25 161 SER A N 1
ATOM 1294 C CA . SER A 1 161 ? 19.957 2.106 -1.818 1.00 41.25 161 SER A CA 1
ATOM 1295 C C . SER A 1 161 ? 19.664 0.909 -0.920 1.00 41.25 161 SER A C 1
ATOM 1297 O O . SER A 1 161 ? 20.369 0.675 0.068 1.00 41.25 161 SER A O 1
ATOM 1299 N N . GLN A 1 162 ? 18.591 0.175 -1.208 1.00 45.88 162 GLN A N 1
ATOM 1300 C CA . GLN A 1 162 ? 18.563 -1.212 -0.779 1.00 45.88 162 GLN A CA 1
ATOM 1301 C C . GLN A 1 162 ? 19.625 -1.900 -1.627 1.00 45.88 162 GLN A C 1
ATOM 1303 O O . GLN A 1 162 ? 19.464 -2.052 -2.832 1.00 45.88 162 GLN A O 1
ATOM 1308 N N . THR A 1 163 ? 20.779 -2.178 -1.025 1.00 38.09 163 THR A N 1
ATOM 1309 C CA . THR A 1 163 ? 21.874 -2.839 -1.728 1.00 38.09 163 THR A CA 1
ATOM 1310 C C . THR A 1 163 ? 21.431 -4.255 -2.056 1.00 38.09 163 THR A C 1
ATOM 1312 O O . THR A 1 163 ? 21.440 -5.143 -1.200 1.00 38.09 163 THR A O 1
ATOM 1315 N N . ILE A 1 164 ? 21.035 -4.449 -3.303 1.00 41.09 164 ILE A N 1
ATOM 1316 C CA . ILE A 1 164 ? 20.825 -5.757 -3.895 1.00 41.09 164 ILE A CA 1
ATOM 1317 C C . ILE A 1 164 ? 22.198 -6.398 -3.997 1.00 41.09 164 ILE A C 1
ATOM 1319 O O . ILE A 1 164 ? 23.054 -5.986 -4.771 1.00 41.09 164 ILE A O 1
ATOM 1323 N N . SER A 1 165 ? 22.458 -7.338 -3.095 1.00 37.56 165 SER A N 1
ATOM 1324 C CA . SER A 1 165 ? 23.700 -8.100 -3.105 1.00 37.56 165 SER A CA 1
ATOM 1325 C C . SER A 1 165 ? 23.489 -9.278 -4.042 1.00 37.56 165 SER A C 1
ATOM 1327 O O . SER A 1 165 ? 22.982 -10.317 -3.619 1.00 37.56 165 SER A O 1
ATOM 1329 N N . THR A 1 166 ? 23.848 -9.124 -5.313 1.00 33.88 166 THR A N 1
ATOM 1330 C CA . THR A 1 166 ? 23.959 -10.259 -6.229 1.00 33.88 166 THR A CA 1
ATOM 1331 C C . THR A 1 166 ? 25.008 -11.218 -5.660 1.00 33.88 166 THR A C 1
ATOM 1333 O O . THR A 1 166 ? 26.182 -10.887 -5.497 1.00 33.88 166 THR A O 1
ATOM 1336 N N . TYR A 1 167 ? 24.585 -12.418 -5.253 1.00 33.38 167 TYR A N 1
ATOM 1337 C CA . TYR A 1 167 ? 25.510 -13.449 -4.779 1.00 33.38 167 TYR A CA 1
ATOM 1338 C C . TYR A 1 167 ? 26.152 -14.121 -6.001 1.00 33.38 167 TYR A C 1
ATOM 1340 O O . TYR A 1 167 ? 25.755 -15.201 -6.429 1.00 33.38 167 TYR A O 1
ATOM 1348 N N . GLY A 1 168 ? 27.135 -13.448 -6.593 1.00 35.19 168 GLY A N 1
ATOM 1349 C CA . GLY A 1 168 ? 27.944 -13.918 -7.714 1.00 35.19 168 GLY A CA 1
ATOM 1350 C C . GLY A 1 168 ? 29.329 -13.284 -7.625 1.00 35.19 168 GLY A C 1
ATOM 1351 O O . GLY A 1 168 ? 29.471 -12.169 -7.144 1.00 35.19 168 GLY A O 1
ATOM 1352 N N . ASN A 1 169 ? 30.382 -13.997 -8.019 1.00 43.47 169 ASN A N 1
ATOM 1353 C CA . ASN A 1 169 ? 31.780 -13.573 -7.833 1.00 43.47 169 ASN A CA 1
ATOM 1354 C C . ASN A 1 169 ? 32.228 -12.393 -8.730 1.00 43.47 169 ASN A C 1
ATOM 1356 O O . ASN A 1 169 ? 33.422 -12.249 -8.994 1.00 43.47 169 ASN A O 1
ATOM 1360 N N . GLU A 1 170 ? 31.315 -11.541 -9.185 1.00 39.66 170 GLU A N 1
ATOM 1361 C CA . GLU A 1 170 ? 31.615 -10.364 -9.998 1.00 39.66 170 GLU A CA 1
ATOM 1362 C C . GLU A 1 170 ? 31.018 -9.117 -9.331 1.00 39.66 170 GLU A C 1
ATOM 1364 O O . GLU A 1 170 ? 29.840 -9.115 -8.982 1.00 39.66 170 GLU A O 1
ATOM 1369 N N . PRO A 1 171 ? 31.816 -8.060 -9.090 1.00 32.53 171 PRO A N 1
ATOM 1370 C CA . PRO A 1 171 ? 31.337 -6.854 -8.440 1.00 32.53 171 PRO A CA 1
ATOM 1371 C C . PRO A 1 171 ? 30.630 -5.971 -9.475 1.00 32.53 171 PRO A C 1
ATOM 1373 O O . PRO A 1 171 ? 31.209 -4.984 -9.928 1.00 32.53 171 PRO A O 1
ATOM 1376 N N . SER A 1 172 ? 29.398 -6.305 -9.860 1.00 38.84 172 SER A N 1
ATOM 1377 C CA . SER A 1 172 ? 28.484 -5.301 -10.407 1.00 38.84 172 SER A CA 1
ATOM 1378 C C . SER A 1 172 ? 27.690 -4.711 -9.241 1.00 38.84 172 SER A C 1
ATOM 1380 O O . SER A 1 172 ? 26.870 -5.357 -8.595 1.00 38.84 172 SER A O 1
ATOM 1382 N N . LEU A 1 173 ? 28.038 -3.478 -8.869 1.00 38.03 173 LEU A N 1
ATOM 1383 C CA . LEU A 1 173 ? 27.224 -2.650 -7.981 1.00 38.03 173 LEU A CA 1
ATOM 1384 C C . LEU A 1 173 ? 26.075 -2.094 -8.824 1.00 38.03 173 LEU A C 1
ATOM 1386 O O . LEU A 1 173 ? 26.088 -0.913 -9.167 1.00 38.03 173 LEU A O 1
ATOM 1390 N N . ASP A 1 174 ? 25.124 -2.944 -9.192 1.00 40.31 174 ASP A N 1
ATOM 1391 C CA . ASP A 1 174 ? 23.931 -2.498 -9.905 1.00 40.31 174 ASP A CA 1
ATOM 1392 C C . ASP A 1 174 ? 23.047 -1.753 -8.894 1.00 40.31 174 ASP A C 1
ATOM 1394 O O . ASP A 1 174 ? 22.432 -2.321 -7.986 1.00 40.31 174 ASP A O 1
ATOM 1398 N N . GLN A 1 175 ? 23.126 -0.421 -8.945 1.00 45.28 175 GLN A N 1
ATOM 1399 C CA . GLN A 1 175 ? 22.358 0.469 -8.086 1.00 45.28 175 GLN A CA 1
ATOM 1400 C C . GLN A 1 175 ? 20.943 0.576 -8.643 1.00 45.28 175 GLN A C 1
ATOM 1402 O O . GLN A 1 175 ? 20.702 1.335 -9.574 1.00 45.28 175 GLN A O 1
ATOM 1407 N N . MET A 1 176 ? 19.994 -0.142 -8.046 1.00 50.28 176 MET A N 1
ATOM 1408 C CA . MET A 1 176 ? 18.586 0.093 -8.354 1.00 50.28 176 MET A CA 1
ATOM 1409 C C . MET A 1 176 ? 18.092 1.406 -7.751 1.00 50.28 176 MET A C 1
ATOM 1411 O O . MET A 1 176 ? 18.297 1.699 -6.566 1.00 50.28 176 MET A O 1
ATOM 1415 N N . TYR A 1 177 ? 17.390 2.169 -8.581 1.00 59.81 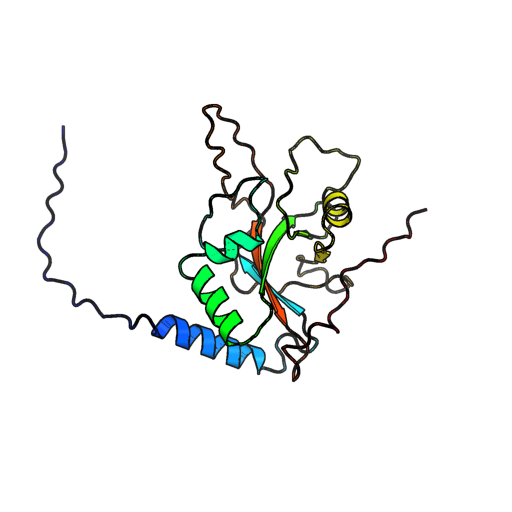177 TYR A N 1
ATOM 1416 C CA . TYR A 1 177 ? 16.764 3.435 -8.235 1.00 59.81 177 TYR A CA 1
ATOM 1417 C C . TYR A 1 177 ? 15.355 3.211 -7.694 1.00 59.81 177 TYR A C 1
ATOM 1419 O O . TYR A 1 177 ? 14.386 3.336 -8.423 1.00 59.81 177 TYR A O 1
ATOM 1427 N N . GLY A 1 178 ? 15.210 2.896 -6.408 1.00 66.44 178 GLY A N 1
ATOM 1428 C CA . GLY A 1 178 ? 13.892 2.927 -5.774 1.00 66.44 178 GLY A CA 1
ATOM 1429 C C . GLY A 1 178 ? 13.896 2.541 -4.302 1.00 66.44 178 GLY A C 1
ATOM 1430 O O . GLY A 1 178 ? 14.910 2.119 -3.736 1.00 66.44 178 GLY A O 1
ATOM 1431 N N . HIS A 1 179 ? 12.749 2.729 -3.658 1.00 77.19 179 HIS A N 1
ATOM 1432 C CA . HIS A 1 179 ? 12.586 2.533 -2.224 1.00 77.19 179 HIS A CA 1
ATOM 1433 C C . HIS A 1 179 ? 11.424 1.595 -1.919 1.00 77.19 179 HIS A C 1
ATOM 1435 O O . HIS A 1 179 ? 10.271 1.922 -2.191 1.00 77.19 179 HIS A O 1
ATOM 1441 N N . VAL A 1 180 ? 11.703 0.464 -1.266 1.00 83.75 180 VAL A N 1
ATOM 1442 C CA . VAL A 1 180 ? 10.620 -0.389 -0.766 1.00 83.75 180 VAL A CA 1
ATOM 1443 C C . VAL A 1 180 ? 9.950 0.255 0.444 1.00 83.75 180 VAL A C 1
ATOM 1445 O O . VAL A 1 180 ? 10.605 0.728 1.381 1.00 83.75 180 VAL A O 1
ATOM 1448 N N . CYS A 1 181 ? 8.625 0.252 0.420 1.00 87.19 181 CYS A N 1
ATOM 1449 C CA . CYS A 1 181 ? 7.762 0.847 1.424 1.00 87.19 181 CYS A CA 1
ATOM 1450 C C . CYS A 1 181 ? 6.526 -0.024 1.683 1.00 87.19 181 CYS A C 1
ATOM 1452 O O . CYS A 1 181 ? 6.155 -0.871 0.873 1.00 87.19 181 CYS A O 1
ATOM 1454 N N . LEU A 1 182 ? 5.898 0.196 2.836 1.00 90.50 182 LEU A N 1
ATOM 1455 C CA . LEU A 1 182 ? 4.558 -0.287 3.147 1.00 90.50 182 LEU A CA 1
ATOM 1456 C C . LEU A 1 182 ? 3.557 0.822 2.828 1.00 90.50 182 LEU A C 1
ATOM 1458 O O . LEU A 1 182 ? 3.707 1.955 3.297 1.00 90.50 182 LEU A O 1
ATOM 1462 N N . ILE A 1 183 ? 2.536 0.479 2.054 1.00 90.94 183 ILE A N 1
ATOM 1463 C CA . ILE A 1 183 ? 1.424 1.352 1.701 1.00 90.94 183 ILE A CA 1
ATOM 1464 C C . ILE A 1 183 ? 0.168 0.791 2.346 1.00 90.94 183 ILE A C 1
ATOM 1466 O O . ILE A 1 183 ? -0.247 -0.320 2.027 1.00 90.94 183 ILE A O 1
ATOM 1470 N N . ILE A 1 184 ? -0.414 1.565 3.258 1.00 91.81 184 ILE A N 1
ATOM 1471 C CA . ILE A 1 184 ? -1.705 1.264 3.873 1.00 91.81 184 ILE A CA 1
ATOM 1472 C C . ILE A 1 184 ? -2.785 1.996 3.081 1.00 91.81 184 ILE A C 1
ATOM 1474 O O . ILE A 1 184 ? -2.738 3.227 2.959 1.00 91.81 184 ILE A O 1
ATOM 1478 N N . THR A 1 185 ? -3.754 1.243 2.579 1.00 91.69 185 THR A N 1
ATOM 1479 C CA . THR A 1 185 ? -4.897 1.748 1.820 1.00 91.69 185 THR A CA 1
ATOM 1480 C C . THR A 1 185 ? -6.085 1.898 2.762 1.00 91.69 185 THR A C 1
ATOM 1482 O O . THR A 1 185 ? -6.480 0.951 3.441 1.00 91.69 185 THR A O 1
ATOM 1485 N N . ILE A 1 186 ? -6.646 3.104 2.848 1.00 90.81 186 ILE A N 1
ATOM 1486 C CA . ILE A 1 186 ? -7.686 3.428 3.828 1.00 90.81 186 ILE A CA 1
ATOM 1487 C C . ILE A 1 186 ? -8.884 4.048 3.119 1.00 90.81 186 ILE A C 1
ATOM 1489 O O . ILE A 1 186 ? -8.741 5.064 2.445 1.00 90.81 186 ILE A O 1
ATOM 1493 N N . GLY A 1 187 ? -10.071 3.481 3.329 1.00 89.12 187 GLY A N 1
ATOM 1494 C CA . GLY A 1 187 ? -11.340 4.033 2.856 1.00 89.12 187 GLY A CA 1
ATOM 1495 C C . GLY A 1 187 ? -11.770 5.328 3.571 1.00 89.12 187 GLY A C 1
ATOM 1496 O O . GLY A 1 187 ? -11.131 5.777 4.538 1.00 89.12 187 GLY A O 1
ATOM 1497 N N . PRO A 1 188 ? -12.868 5.957 3.123 1.00 88.62 188 PRO A N 1
ATOM 1498 C CA . PRO A 1 188 ? -13.380 7.193 3.708 1.00 88.62 188 PRO A CA 1
ATOM 1499 C C . PRO A 1 188 ? -13.761 7.034 5.185 1.00 88.62 188 PRO A C 1
ATOM 1501 O O . PRO A 1 188 ? -13.944 5.930 5.707 1.00 88.62 188 PRO A O 1
ATOM 1504 N N . HIS A 1 189 ? -13.864 8.155 5.901 1.00 88.25 189 HIS A N 1
ATOM 1505 C CA . HIS A 1 189 ? -14.261 8.132 7.310 1.00 88.25 189 HIS A CA 1
ATOM 1506 C C . HIS A 1 189 ? -15.627 7.456 7.485 1.00 88.25 189 HIS A C 1
ATOM 1508 O O . HIS A 1 189 ? -16.576 7.739 6.762 1.00 88.25 189 HIS A O 1
ATOM 1514 N N . GLY A 1 190 ? -15.708 6.541 8.453 1.00 85.44 190 GLY A N 1
ATOM 1515 C CA . GLY A 1 190 ? -16.890 5.706 8.679 1.00 85.44 190 GLY A CA 1
ATOM 1516 C C . GLY A 1 190 ? -16.913 4.397 7.883 1.00 85.44 190 GLY A C 1
ATOM 1517 O O . GLY A 1 190 ? -17.665 3.507 8.268 1.00 85.44 190 GLY A O 1
ATOM 1518 N N . ASP A 1 191 ? -16.064 4.239 6.860 1.00 87.69 191 ASP A N 1
ATOM 1519 C CA . ASP A 1 191 ? -15.962 3.017 6.049 1.00 87.69 191 ASP A CA 1
ATOM 1520 C C . ASP A 1 191 ? -14.503 2.727 5.641 1.00 87.69 191 ASP A C 1
ATOM 1522 O O . ASP A 1 191 ? -14.137 2.639 4.471 1.00 87.69 191 ASP A O 1
ATOM 1526 N N . ARG A 1 192 ? -13.625 2.624 6.648 1.00 85.06 192 ARG A N 1
ATOM 1527 C CA . ARG A 1 192 ? -12.160 2.545 6.470 1.00 85.06 192 ARG A CA 1
ATOM 1528 C C . ARG A 1 192 ? -11.674 1.312 5.707 1.00 85.06 192 ARG A C 1
ATOM 1530 O O . ARG A 1 192 ? -10.560 1.340 5.197 1.00 85.06 192 ARG A O 1
ATOM 1537 N N . GLN A 1 193 ? -12.486 0.260 5.654 1.00 84.75 193 GLN A N 1
ATOM 1538 C CA . GLN A 1 193 ? -12.167 -1.001 4.979 1.00 84.75 193 GLN A CA 1
ATOM 1539 C C . GLN A 1 193 ? -12.641 -1.019 3.520 1.00 84.75 193 GLN A C 1
ATOM 1541 O O . GLN A 1 193 ? -12.211 -1.868 2.746 1.00 84.75 193 GLN A O 1
ATOM 1546 N N . ASN A 1 194 ? -13.509 -0.084 3.128 1.00 85.44 194 ASN A N 1
ATOM 1547 C CA . ASN A 1 194 ? -14.010 0.018 1.768 1.00 85.44 194 ASN A CA 1
ATOM 1548 C C . ASN A 1 194 ? -13.070 0.868 0.914 1.00 85.44 194 ASN A C 1
ATOM 1550 O O . ASN A 1 194 ? -13.069 2.100 0.982 1.00 85.44 194 ASN A O 1
ATOM 1554 N N . ILE A 1 195 ? -12.264 0.184 0.110 1.00 80.62 195 ILE A N 1
ATOM 1555 C CA . ILE A 1 195 ? -11.259 0.796 -0.764 1.00 80.62 195 ILE A CA 1
ATOM 1556 C C . ILE A 1 195 ? -11.746 0.963 -2.211 1.00 80.62 195 ILE A C 1
ATOM 1558 O O . ILE A 1 195 ? -11.050 1.581 -3.013 1.00 80.62 195 ILE A O 1
ATOM 1562 N N . ASP A 1 196 ? -12.955 0.490 -2.536 1.00 75.81 196 ASP A N 1
ATOM 1563 C CA . ASP A 1 196 ? -13.502 0.478 -3.903 1.00 75.81 196 ASP A CA 1
ATOM 1564 C C . ASP A 1 196 ? -13.740 1.892 -4.467 1.00 75.81 196 ASP A C 1
ATOM 1566 O O . ASP A 1 196 ? -13.763 2.092 -5.680 1.00 75.81 196 ASP A O 1
ATOM 1570 N N . ASN A 1 197 ? -13.912 2.883 -3.584 1.00 60.22 197 ASN A N 1
ATOM 1571 C CA . ASN A 1 197 ? -14.226 4.274 -3.934 1.00 60.22 197 ASN A CA 1
ATOM 1572 C C . ASN A 1 197 ? -13.016 5.220 -3.884 1.00 60.22 197 ASN A C 1
ATOM 1574 O O . ASN A 1 197 ? -13.193 6.438 -3.961 1.00 60.22 197 ASN A O 1
ATOM 1578 N N . LEU A 1 198 ? -11.800 4.699 -3.703 1.00 67.06 198 LEU A N 1
ATOM 1579 C CA . LEU A 1 198 ? -10.605 5.539 -3.736 1.00 67.06 198 LEU A CA 1
ATOM 1580 C C . LEU A 1 198 ? -10.371 6.086 -5.149 1.00 67.06 198 LEU A C 1
ATOM 1582 O O . LEU A 1 198 ? -10.770 5.429 -6.115 1.00 67.06 198 LEU A O 1
ATOM 1586 N N . PRO A 1 199 ? -9.754 7.283 -5.284 1.00 57.59 199 PRO A N 1
ATOM 1587 C CA . PRO A 1 199 ? -9.386 7.818 -6.589 1.00 57.59 199 PRO A CA 1
ATOM 1588 C C . PRO A 1 199 ? -8.671 6.722 -7.373 1.00 57.59 199 PRO A C 1
ATOM 1590 O O . PRO A 1 199 ? -7.698 6.134 -6.887 1.00 57.59 199 PRO A O 1
ATOM 1593 N N . GLN A 1 200 ? -9.271 6.384 -8.516 1.00 54.59 200 GLN A N 1
ATOM 1594 C CA . GLN A 1 200 ? -8.860 5.261 -9.342 1.00 54.59 200 GLN A CA 1
ATOM 1595 C C . GLN A 1 200 ? -7.391 5.454 -9.722 1.00 54.59 200 GLN A C 1
ATOM 1597 O O . GLN A 1 200 ? -6.927 6.583 -9.886 1.00 54.59 200 GLN A O 1
ATOM 1602 N N . ARG A 1 201 ? -6.658 4.342 -9.813 1.00 58.81 201 ARG A N 1
ATOM 1603 C CA . ARG A 1 201 ? -5.333 4.312 -10.438 1.00 58.81 201 ARG A CA 1
ATOM 1604 C C . ARG A 1 201 ? -5.538 4.924 -11.826 1.00 58.81 201 ARG A C 1
ATOM 1606 O O . ARG A 1 201 ? -6.397 4.431 -12.545 1.00 58.81 201 ARG A O 1
ATOM 1613 N N . ASP A 1 202 ? -4.915 6.065 -12.113 1.00 50.31 202 ASP A N 1
ATOM 1614 C CA . ASP A 1 202 ? -5.186 6.817 -13.343 1.00 50.31 202 ASP A CA 1
ATOM 1615 C C . ASP A 1 202 ? -4.874 5.932 -14.568 1.00 50.31 202 ASP A C 1
ATOM 1617 O O . ASP A 1 202 ? -3.718 5.798 -14.958 1.00 50.31 202 ASP A O 1
ATOM 1621 N N . ASP A 1 203 ? -5.911 5.317 -15.145 1.00 45.28 203 ASP A N 1
ATOM 1622 C CA . ASP A 1 203 ? -5.859 4.540 -16.394 1.00 45.28 203 ASP A CA 1
ATOM 1623 C C . ASP A 1 203 ? -6.068 5.435 -17.636 1.00 45.28 203 ASP A C 1
ATOM 1625 O O . ASP A 1 203 ? -5.927 4.979 -18.771 1.00 45.28 203 ASP A O 1
ATOM 1629 N N . ASP A 1 204 ? -6.386 6.720 -17.445 1.00 44.94 204 ASP A N 1
ATOM 1630 C CA . ASP A 1 204 ? -6.763 7.643 -18.518 1.00 44.94 204 ASP A CA 1
ATOM 1631 C C . ASP A 1 204 ? -5.732 8.769 -18.699 1.00 44.94 204 ASP A C 1
ATOM 1633 O O . ASP A 1 204 ? -5.953 9.908 -18.302 1.00 44.94 204 ASP A O 1
ATOM 1637 N N . ASP A 1 205 ? -4.633 8.456 -19.384 1.00 44.84 205 ASP A N 1
ATOM 1638 C CA . ASP A 1 205 ? -3.902 9.427 -20.212 1.00 44.84 205 ASP A CA 1
ATOM 1639 C C . ASP A 1 205 ? -3.717 8.828 -21.613 1.00 44.84 205 ASP A C 1
ATOM 1641 O O . ASP A 1 205 ? -2.615 8.607 -22.110 1.00 44.84 205 ASP A O 1
ATOM 1645 N N . ASN A 1 206 ? -4.841 8.538 -22.267 1.00 38.25 206 ASN A N 1
ATOM 1646 C CA . ASN A 1 206 ? -4.886 8.176 -23.682 1.00 38.25 206 ASN A CA 1
ATOM 1647 C C . ASN A 1 206 ? -5.156 9.417 -24.557 1.00 38.25 206 ASN A C 1
ATOM 1649 O O . ASN A 1 206 ? -5.949 9.363 -25.493 1.00 38.25 206 ASN A O 1
ATOM 1653 N N . ASP A 1 207 ? -4.523 10.546 -24.226 1.00 40.19 207 ASP A N 1
ATOM 1654 C CA . ASP A 1 207 ? -4.608 11.801 -24.982 1.00 40.19 207 ASP A CA 1
ATOM 1655 C C . ASP A 1 207 ? -3.212 12.440 -25.115 1.00 40.19 207 ASP A C 1
ATOM 1657 O O . ASP A 1 207 ? -2.917 13.502 -24.572 1.00 40.19 207 ASP A O 1
ATOM 1661 N N . TYR A 1 208 ? -2.340 11.799 -25.894 1.00 35.31 208 TYR A N 1
ATOM 1662 C CA . TYR A 1 208 ? -1.266 12.501 -26.600 1.00 35.31 208 TYR A CA 1
ATOM 1663 C C . TYR A 1 208 ? -1.332 12.139 -28.089 1.00 35.31 208 TYR A C 1
ATOM 1665 O O . TYR A 1 208 ? -0.942 11.049 -28.507 1.00 35.31 208 TYR A O 1
ATOM 1673 N N . TYR A 1 209 ? -1.903 13.069 -28.862 1.00 34.50 209 TYR A N 1
ATOM 1674 C CA . TYR A 1 209 ? -1.790 13.158 -30.322 1.00 34.50 209 TYR A CA 1
ATOM 1675 C C . TYR A 1 209 ? -0.430 13.722 -30.735 1.00 34.50 209 TYR A C 1
ATOM 1677 O O . TYR A 1 209 ? 0.057 14.640 -30.034 1.00 34.50 209 TYR A O 1
#

Secondary structure (DSSP, 8-state):
-------------------TTHHHHHHHHHHHHHHH-TTSSTT-EEEEEE-SS-----TT--HHHHGGG--THHHHHHHHHHHTT-EEEEEEEEE-TTS-EEEESS-----TTS-TT--HHHHHHHH-TT-EEEB--TT--S--SPBEEEEE----SS---------SSS--------EEEEEEEE-STT-TT--TTSPPP--------

Organism: NCBI:txid2478898

Sequence (209 aa):
MTYNLYYERTPPLKYIRTNVNEPYEQLKAVLEEMLAHPQILPDGGYLGFGLQRQYGLSEDTDLSTLVQNLKGSDALLMTVCDDLSIDVSVRMLYSGDDGYDVLAHQIYDIGHETVEEYPYADYIIQNDSEAFRVNTDKRDKDSKMPMIRWVVGNIKLGYVSQTISTYGNEPSLDQMYGHVCLIITIGPHGDRQNIDNLPQRDDDDNDYY

Radius of gyration: 20.72 Å; chains: 1; bounding box: 67×36×69 Å